Protein AF-0000000085735421 (afdb_homodimer)

Structure (mmCIF, N/CA/C/O backbone):
data_AF-0000000085735421-model_v1
#
loop_
_entity.id
_entity.type
_entity.pdbx_description
1 polymer 'Retrovirus-related Pol polyprotein from transposon TNT 1-94-like beta-barrel domain-containing protein'
#
loop_
_atom_site.group_PDB
_atom_site.id
_atom_site.type_symbol
_atom_site.label_atom_id
_atom_site.label_alt_id
_atom_site.label_comp_id
_atom_site.label_asym_id
_atom_site.label_entity_id
_atom_site.label_seq_id
_atom_site.pdbx_PDB_ins_code
_atom_site.Cartn_x
_atom_site.Cartn_y
_atom_site.Cartn_z
_atom_site.occupancy
_atom_site.B_iso_or_equiv
_atom_site.auth_seq_id
_atom_site.auth_comp_id
_atom_site.auth_asym_id
_atom_site.auth_atom_id
_atom_site.pdbx_PDB_model_num
ATOM 1 N N . MET A 1 1 ? -13.367 -31.578 -3.826 1 22.95 1 MET A N 1
ATOM 2 C CA . MET A 1 1 ? -13.258 -30.359 -3.023 1 22.95 1 MET A CA 1
ATOM 3 C C . MET A 1 1 ? -12.977 -29.156 -3.906 1 22.95 1 MET A C 1
ATOM 5 O O . MET A 1 1 ? -11.969 -29.109 -4.613 1 22.95 1 MET A O 1
ATOM 9 N N . TRP A 1 2 ? -13.984 -28.391 -4.488 1 26.55 2 TRP A N 1
ATOM 10 C CA . TRP A 1 2 ? -14.039 -27.5 -5.641 1 26.55 2 TRP A CA 1
ATOM 11 C C . TRP A 1 2 ? -13.32 -26.188 -5.348 1 26.55 2 TRP A C 1
ATOM 13 O O . TRP A 1 2 ? -13.75 -25.422 -4.48 1 26.55 2 TRP A O 1
ATOM 23 N N . TRP A 1 3 ? -12 -26.203 -5.387 1 33.72 3 TRP A N 1
ATOM 24 C CA . TRP A 1 3 ? -11.234 -24.969 -5.281 1 33.72 3 TRP A CA 1
ATOM 25 C C . TRP A 1 3 ? -11.695 -23.953 -6.316 1 33.72 3 TRP A C 1
ATOM 27 O O . TRP A 1 3 ? -11.797 -24.266 -7.504 1 33.72 3 TRP A O 1
ATOM 37 N N . SER A 1 4 ? -12.656 -23.109 -5.941 1 42.72 4 SER A N 1
ATOM 38 C CA . SER A 1 4 ? -13.023 -22 -6.828 1 42.72 4 SER A CA 1
ATOM 39 C C . SER A 1 4 ? -11.805 -21.141 -7.16 1 42.72 4 SER A C 1
ATOM 41 O O . SER A 1 4 ? -11.023 -20.797 -6.273 1 42.72 4 SER A O 1
ATOM 43 N N . THR A 1 5 ? -11.352 -21.281 -8.359 1 47.47 5 THR A N 1
ATOM 44 C CA . THR A 1 5 ? -10.25 -20.484 -8.891 1 47.47 5 THR A CA 1
ATOM 45 C C . THR A 1 5 ? -10.711 -19.078 -9.227 1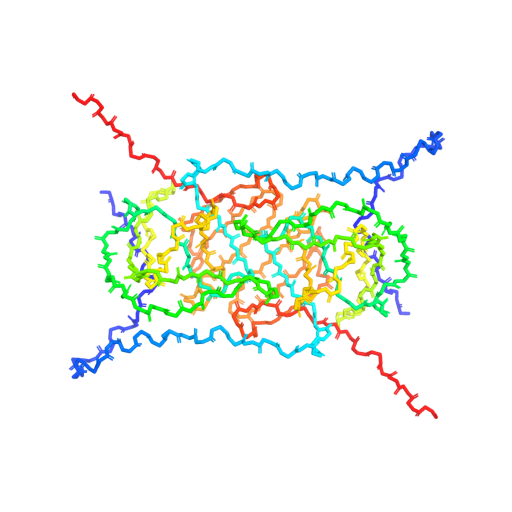 47.47 5 THR A C 1
ATOM 47 O O . THR A 1 5 ? -11.695 -18.891 -9.953 1 47.47 5 THR A O 1
ATOM 50 N N . PHE A 1 6 ? -10.422 -18.25 -8.438 1 47.06 6 PHE A N 1
ATOM 51 C CA . PHE A 1 6 ? -10.648 -16.859 -8.82 1 47.06 6 PHE A CA 1
ATOM 52 C C . PHE A 1 6 ? -9.523 -16.359 -9.711 1 47.06 6 PHE A C 1
ATOM 54 O O . PHE A 1 6 ? -8.344 -16.5 -9.367 1 47.06 6 PHE A O 1
ATOM 61 N N . GLN A 1 7 ? -9.844 -16.328 -11.016 1 39.75 7 GLN A N 1
ATOM 62 C CA . GLN A 1 7 ? -8.852 -15.766 -11.922 1 39.75 7 GLN A CA 1
ATOM 63 C C . GLN A 1 7 ? -9.031 -14.258 -12.062 1 39.75 7 GLN A C 1
ATOM 65 O O . GLN A 1 7 ? -10.148 -13.773 -12.25 1 39.75 7 GLN A O 1
ATOM 70 N N . GLU A 1 8 ? -8.297 -13.508 -11.688 1 44.09 8 GLU A N 1
ATOM 71 C CA . GLU A 1 8 ? -8.344 -12.156 -12.219 1 44.09 8 GLU A CA 1
ATOM 72 C C . GLU A 1 8 ? -8.492 -12.164 -13.734 1 44.09 8 GLU A C 1
ATOM 74 O O . GLU A 1 8 ? -7.52 -11.93 -14.461 1 44.09 8 GLU A O 1
ATOM 79 N N . GLY A 1 9 ? -9.039 -13.172 -14.5 1 36.88 9 GLY A N 1
ATOM 80 C CA . GLY A 1 9 ? -8.984 -13.344 -15.945 1 36.88 9 GLY A CA 1
ATOM 81 C C . GLY A 1 9 ? -9.984 -12.477 -16.688 1 36.88 9 GLY A C 1
ATOM 82 O O . GLY A 1 9 ? -10.938 -11.977 -16.094 1 36.88 9 GLY A O 1
ATOM 83 N N . LEU A 1 10 ? -9.703 -12.07 -18.172 1 35 10 LEU A N 1
ATOM 84 C CA . LEU A 1 10 ? -10.484 -11.414 -19.219 1 35 10 LEU A CA 1
ATOM 85 C C . LEU A 1 10 ? -11.82 -12.109 -19.422 1 35 10 LEU A C 1
ATOM 87 O O . LEU A 1 10 ? -11.914 -13.336 -19.281 1 35 10 LEU A O 1
ATOM 91 N N . PRO A 1 11 ? -12.859 -11.383 -19.484 1 32.88 11 PRO A N 1
ATOM 92 C CA . PRO A 1 11 ? -14.062 -11.992 -20.062 1 32.88 11 PRO A CA 1
ATOM 93 C C . PRO A 1 11 ? -13.766 -12.797 -21.328 1 32.88 11 PRO A C 1
ATOM 95 O O . PRO A 1 11 ? -12.805 -12.508 -22.047 1 32.88 11 PRO A O 1
ATOM 98 N N . LYS A 1 12 ? -14.219 -14.031 -21.469 1 31.94 12 LYS A N 1
ATOM 99 C CA . LYS A 1 12 ? -14.18 -14.82 -22.688 1 31.94 12 LYS A CA 1
ATOM 100 C C . LYS A 1 12 ? -14.648 -14 -23.891 1 31.94 12 LYS A C 1
ATOM 102 O O . LYS A 1 12 ? -15.844 -13.852 -24.109 1 31.94 12 LYS A O 1
ATOM 107 N N . GLY A 1 13 ? -14.195 -12.812 -24.438 1 29.28 13 GLY A N 1
ATOM 108 C CA . GLY A 1 13 ? -14.609 -12.523 -25.797 1 29.28 13 GLY A CA 1
ATOM 109 C C . GLY A 1 13 ? -14.312 -13.648 -26.766 1 29.28 13 GLY A C 1
ATOM 110 O O . GLY A 1 13 ? -13.562 -14.57 -26.453 1 29.28 13 GLY A O 1
ATOM 111 N N . GLU A 1 14 ? -15.016 -13.695 -28.047 1 31.88 14 GLU A N 1
ATOM 112 C CA . GLU A 1 14 ? -14.852 -14.383 -29.328 1 31.88 14 GLU A CA 1
ATOM 113 C C . GLU A 1 14 ? -13.375 -14.57 -29.672 1 31.88 14 GLU A C 1
ATOM 115 O O . GLU A 1 14 ? -12.516 -13.828 -29.188 1 31.88 14 GLU A O 1
ATOM 120 N N . GLU A 1 15 ? -12.938 -15.648 -30.422 1 32.34 15 GLU A N 1
ATOM 121 C CA . GLU A 1 15 ? -11.703 -16.141 -31.031 1 32.34 15 GLU A CA 1
ATOM 122 C C . GLU A 1 15 ? -10.906 -15 -31.656 1 32.34 15 GLU A C 1
ATOM 124 O O . GLU A 1 15 ? -10.391 -15.125 -32.781 1 32.34 15 GLU A O 1
ATOM 129 N N . GLU A 1 16 ? -11.18 -13.688 -31.516 1 31.47 16 GLU A N 1
ATOM 130 C CA . GLU A 1 16 ? -10.352 -12.867 -32.406 1 31.47 16 GLU A CA 1
ATOM 131 C C . GLU A 1 16 ? -8.875 -13.188 -32.219 1 31.47 16 GLU A C 1
ATOM 133 O O . GLU A 1 16 ? -8.469 -13.695 -31.172 1 31.47 16 GLU A O 1
ATOM 138 N N . GLU A 1 17 ? -8.055 -13.078 -33.344 1 31.72 17 GLU A N 1
ATOM 139 C CA . GLU A 1 17 ? -6.629 -13.195 -33.625 1 31.72 17 GLU A CA 1
ATOM 140 C C . GLU A 1 17 ? -5.785 -12.719 -32.438 1 31.72 17 GLU A C 1
ATOM 142 O O . GLU A 1 17 ? -6.117 -11.727 -31.797 1 31.72 17 GLU A O 1
ATOM 147 N N . GLU A 1 18 ? -5.16 -13.656 -31.828 1 33.31 18 GLU A N 1
ATOM 148 C CA . GLU A 1 18 ? -4.227 -13.617 -30.703 1 33.31 18 GLU A CA 1
ATOM 149 C C . GLU A 1 18 ? -3.285 -12.422 -30.812 1 33.31 18 GLU A C 1
ATOM 151 O O . GLU A 1 18 ? -2.291 -12.461 -31.531 1 33.31 18 GLU A O 1
ATOM 156 N N . GLY A 1 19 ? -3.865 -11.211 -31.203 1 30.7 19 GLY A N 1
ATOM 157 C CA . GLY A 1 19 ? -2.818 -10.203 -31.266 1 30.7 19 GLY A CA 1
ATOM 158 C C . GLY A 1 19 ? -1.856 -10.273 -30.094 1 30.7 19 GLY A C 1
ATOM 159 O O . GLY A 1 19 ? -2.135 -10.945 -29.094 1 30.7 19 GLY A O 1
ATOM 160 N N . PRO A 1 20 ? -0.491 -9.969 -30.375 1 31.25 20 PRO A N 1
ATOM 161 C CA . PRO A 1 20 ? 0.561 -9.977 -29.359 1 31.25 20 PRO A CA 1
ATOM 162 C C . PRO A 1 20 ? 0.081 -9.445 -28.016 1 31.25 20 PRO A C 1
ATOM 164 O O . PRO A 1 20 ? -0.69 -8.484 -27.969 1 31.25 20 PRO A O 1
ATOM 167 N N . ASN A 1 21 ? -0.468 -10.242 -27.156 1 32.5 21 ASN A N 1
ATOM 168 C CA . ASN A 1 21 ? -0.723 -9.977 -25.734 1 32.5 21 ASN A CA 1
ATOM 169 C C . ASN A 1 21 ? 0.238 -8.93 -25.188 1 32.5 21 ASN A C 1
ATOM 171 O O . ASN A 1 21 ? 1.377 -9.25 -24.844 1 32.5 21 ASN A O 1
ATOM 175 N N . ARG A 1 22 ? 0.372 -7.789 -25.906 1 31.14 22 ARG A N 1
ATOM 176 C CA . ARG A 1 22 ? 1.202 -6.652 -25.516 1 31.14 22 ARG A CA 1
ATOM 177 C C . ARG A 1 22 ? 1.069 -6.367 -24.031 1 31.14 22 ARG A C 1
ATOM 179 O O . ARG A 1 22 ? 0.003 -5.961 -23.562 1 31.14 22 ARG A O 1
ATOM 186 N N . THR A 1 23 ? 1.537 -7.219 -23.25 1 36.44 23 THR A N 1
ATOM 187 C CA . THR A 1 23 ? 1.776 -6.855 -21.859 1 36.44 23 THR A CA 1
ATOM 188 C C . THR A 1 23 ? 2.223 -5.398 -21.75 1 36.44 23 THR A C 1
ATOM 190 O O . THR A 1 23 ? 3.33 -5.055 -22.172 1 36.44 23 THR A O 1
ATOM 193 N N . ALA A 1 24 ? 1.372 -4.492 -22.141 1 33.53 24 ALA A N 1
ATOM 194 C CA . ALA A 1 24 ? 1.711 -3.088 -21.938 1 33.53 24 ALA A CA 1
ATOM 195 C C . ALA A 1 24 ? 2.379 -2.871 -20.578 1 33.53 24 ALA A C 1
ATOM 197 O O . ALA A 1 24 ? 1.759 -3.084 -19.531 1 33.53 24 ALA A O 1
ATOM 198 N N . ILE A 1 25 ? 3.666 -3.223 -20.547 1 40.59 25 ILE A N 1
ATOM 199 C CA . ILE A 1 25 ? 4.445 -2.734 -19.406 1 40.59 25 ILE A CA 1
ATOM 200 C C . ILE A 1 25 ? 4.027 -1.306 -19.078 1 40.59 25 ILE A C 1
ATOM 202 O O . ILE A 1 25 ? 4.203 -0.393 -19.891 1 40.59 25 ILE A O 1
ATOM 206 N N . GLN A 1 26 ? 2.838 -1.139 -18.531 1 40.06 26 GLN A N 1
ATOM 207 C CA . GLN A 1 26 ? 2.438 0.202 -18.125 1 40.06 26 GLN A CA 1
ATOM 208 C C . GLN A 1 26 ? 3.6 0.943 -17.469 1 40.06 26 GLN A C 1
ATOM 210 O O . GLN A 1 26 ? 4.312 0.378 -16.625 1 40.06 26 GLN A O 1
ATOM 215 N N . THR A 1 27 ? 4.152 1.79 -18.25 1 41.16 27 THR A N 1
ATOM 216 C CA . THR A 1 27 ? 5.105 2.758 -17.719 1 41.16 27 THR A CA 1
ATOM 217 C C . THR A 1 27 ? 4.617 3.33 -16.391 1 41.16 27 THR A C 1
ATOM 219 O O . THR A 1 27 ? 3.479 3.791 -16.281 1 41.16 27 THR A O 1
ATOM 222 N N . VAL A 1 28 ? 5.172 2.775 -15.352 1 46.66 28 VAL A N 1
ATOM 223 C CA . VAL A 1 28 ? 4.918 3.441 -14.078 1 46.66 28 VAL A CA 1
ATOM 224 C C . VAL A 1 28 ? 4.977 4.957 -14.266 1 46.66 28 VAL A C 1
ATOM 226 O O . VAL A 1 28 ? 5.941 5.48 -14.836 1 46.66 28 VAL A O 1
ATOM 229 N N . THR A 1 29 ? 3.852 5.469 -14.492 1 43.5 29 THR A N 1
ATOM 230 C CA . THR A 1 29 ? 3.732 6.902 -14.719 1 43.5 29 THR A CA 1
ATOM 231 C C . THR A 1 29 ? 4.453 7.688 -13.625 1 43.5 29 THR A C 1
ATOM 233 O O . THR A 1 29 ? 4.297 7.391 -12.438 1 43.5 29 THR A O 1
ATOM 236 N N . LYS A 1 30 ? 5.547 8.273 -14.039 1 50.56 30 LYS A N 1
ATOM 237 C CA . LYS A 1 30 ? 6.207 9.266 -13.195 1 50.56 30 LYS A CA 1
ATOM 238 C C . LYS A 1 30 ? 5.223 10.336 -12.742 1 50.56 30 LYS A C 1
ATOM 240 O O . LYS A 1 30 ? 4.59 11 -13.57 1 50.56 30 LYS A O 1
ATOM 245 N N . THR A 1 31 ? 4.75 10.188 -11.562 1 55.97 31 THR A N 1
ATOM 246 C CA . THR A 1 31 ? 3.951 11.305 -11.062 1 55.97 31 THR A CA 1
ATOM 247 C C . THR A 1 31 ? 4.773 12.594 -11.047 1 55.97 31 THR A C 1
ATOM 249 O O . THR A 1 31 ? 5.996 12.555 -10.898 1 55.97 31 THR A O 1
ATOM 252 N N . THR A 1 32 ? 4.133 13.688 -11.461 1 55.22 32 THR A N 1
ATOM 253 C CA . THR A 1 32 ? 4.801 14.984 -11.422 1 55.22 32 THR A CA 1
ATOM 254 C C . THR A 1 32 ? 5.086 15.398 -9.977 1 55.22 32 THR A C 1
ATOM 256 O O . THR A 1 32 ? 4.32 15.07 -9.07 1 55.22 32 THR A O 1
ATOM 259 N N . LYS A 1 33 ? 6.207 15.938 -9.781 1 60.72 33 LYS A N 1
ATOM 260 C CA . LYS A 1 33 ? 6.691 16.438 -8.5 1 60.72 33 LYS A CA 1
ATOM 261 C C . LYS A 1 33 ? 5.656 17.344 -7.836 1 60.72 33 LYS A C 1
ATOM 263 O O . LYS A 1 33 ? 5.605 17.438 -6.609 1 60.72 33 LYS A O 1
ATOM 268 N N . ASP A 1 34 ? 4.676 17.781 -8.562 1 64.44 34 ASP A N 1
ATOM 269 C CA . ASP A 1 34 ? 3.793 18.812 -8.023 1 64.44 34 ASP A CA 1
ATOM 270 C C . ASP A 1 34 ? 2.477 18.203 -7.539 1 64.44 34 ASP A C 1
ATOM 272 O O . ASP A 1 34 ? 1.565 18.938 -7.137 1 64.44 34 ASP A O 1
ATOM 276 N N . ASP A 1 35 ? 2.477 17.047 -7.441 1 81.69 35 ASP A N 1
ATOM 277 C CA . ASP A 1 35 ? 1.242 16.422 -6.984 1 81.69 35 ASP A CA 1
ATOM 278 C C . ASP A 1 35 ? 1.139 16.453 -5.461 1 81.69 35 ASP A C 1
ATOM 280 O O . ASP A 1 35 ? 1.972 15.875 -4.762 1 81.69 35 ASP A O 1
ATOM 284 N N . GLU A 1 36 ? 0.183 17.281 -4.898 1 91.62 36 GLU A N 1
ATOM 285 C CA . GLU A 1 36 ? 0.013 17.453 -3.459 1 91.62 36 GLU A CA 1
ATOM 286 C C . GLU A 1 36 ? -0.994 16.453 -2.9 1 91.62 36 GLU A C 1
ATOM 288 O O . GLU A 1 36 ? -1.391 16.547 -1.736 1 91.62 36 GLU A O 1
ATOM 293 N N . SER A 1 37 ? -1.342 15.523 -3.746 1 95.19 37 SER A N 1
ATOM 294 C CA . SER A 1 37 ? -2.357 14.555 -3.348 1 95.19 37 SER A CA 1
ATOM 295 C C . SER A 1 37 ? -1.828 13.609 -2.273 1 95.19 37 SER A C 1
ATOM 297 O O . SER A 1 37 ? -0.615 13.453 -2.115 1 95.19 37 SER A O 1
ATOM 299 N N . TRP A 1 38 ? -2.781 13.109 -1.512 1 97.25 38 TRP A N 1
ATOM 300 C CA . TRP A 1 38 ? -2.484 12.094 -0.512 1 97.25 38 TRP A CA 1
ATOM 301 C C . TRP A 1 38 ? -2.996 10.727 -0.958 1 97.25 38 TRP A C 1
ATOM 303 O O . TRP A 1 38 ? -4.133 10.602 -1.415 1 97.25 38 TRP A O 1
ATOM 313 N N . TRP A 1 39 ? -2.113 9.773 -0.815 1 97.25 39 TRP A N 1
ATOM 314 C CA . TRP A 1 39 ? -2.402 8.43 -1.313 1 97.25 39 TRP A CA 1
ATOM 315 C C . TRP A 1 39 ? -2.465 7.43 -0.168 1 97.25 39 TRP A C 1
ATOM 317 O O . TRP A 1 39 ? -1.602 7.43 0.714 1 97.25 39 TRP A O 1
ATOM 327 N N . ILE A 1 40 ? -3.494 6.555 -0.191 1 98.62 40 ILE A N 1
ATOM 328 C CA . ILE A 1 40 ? -3.631 5.516 0.825 1 98.62 40 ILE A CA 1
ATOM 329 C C . ILE A 1 40 ? -2.77 4.309 0.452 1 98.62 40 ILE A C 1
ATOM 331 O O . ILE A 1 40 ? -2.939 3.729 -0.623 1 98.62 40 ILE A O 1
ATOM 335 N N . ASP A 1 41 ? -1.87 3.961 1.363 1 97.44 41 ASP A N 1
ATOM 336 C CA . ASP A 1 41 ? -0.885 2.926 1.063 1 97.44 41 ASP A CA 1
ATOM 337 C C . ASP A 1 41 ? -0.806 1.899 2.191 1 97.44 41 ASP A C 1
ATOM 339 O O . ASP A 1 41 ? -0.253 2.182 3.256 1 97.44 41 ASP A O 1
ATOM 343 N N . THR A 1 42 ? -1.246 0.662 1.931 1 98.31 42 THR A N 1
ATOM 344 C CA . THR A 1 42 ? -1.196 -0.396 2.936 1 98.31 42 THR A CA 1
ATOM 345 C C . THR A 1 42 ? 0.195 -1.02 2.994 1 98.31 42 THR A C 1
ATOM 347 O O . THR A 1 42 ? 0.492 -1.803 3.9 1 98.31 42 THR A O 1
ATOM 350 N N . GLY A 1 43 ? 1.076 -0.601 2.096 1 95.31 43 GLY A N 1
ATOM 351 C CA . GLY A 1 43 ? 2.461 -1.046 2.115 1 95.31 43 GLY A CA 1
ATOM 352 C C . GLY A 1 43 ? 3.381 -0.105 2.871 1 95.31 43 GLY A C 1
ATOM 353 O O . GLY A 1 43 ? 4.512 -0.466 3.201 1 95.31 43 GLY A O 1
ATOM 354 N N . ALA A 1 44 ? 2.926 1.069 3.094 1 94.44 44 ALA A N 1
ATOM 355 C CA . ALA A 1 44 ? 3.729 2.035 3.838 1 94.44 44 ALA A CA 1
ATOM 356 C C . ALA A 1 44 ? 3.627 1.791 5.34 1 94.44 44 ALA A C 1
ATOM 358 O O . ALA A 1 44 ? 2.527 1.779 5.902 1 94.44 44 ALA A O 1
ATOM 359 N N . THR A 1 45 ? 4.754 1.739 5.988 1 94.25 45 THR A N 1
ATOM 360 C CA . THR A 1 45 ? 4.75 1.48 7.426 1 94.25 45 THR A CA 1
ATOM 361 C C . THR A 1 45 ? 4.703 2.789 8.211 1 94.25 45 THR A C 1
ATOM 363 O O . THR A 1 45 ? 4.516 2.781 9.43 1 94.25 45 THR A O 1
ATOM 366 N N . ARG A 1 46 ? 4.852 3.873 7.484 1 94.56 46 ARG A N 1
ATOM 367 C CA . ARG A 1 46 ? 4.781 5.215 8.055 1 94.56 46 ARG A CA 1
ATOM 368 C C . ARG A 1 46 ? 3.98 6.152 7.156 1 94.56 46 ARG A C 1
ATOM 370 O O . ARG A 1 46 ? 3.9 5.938 5.945 1 94.56 46 ARG A O 1
ATOM 377 N N . HIS A 1 47 ? 3.404 7.152 7.828 1 97.38 47 HIS A N 1
ATOM 378 C CA . HIS A 1 47 ? 2.957 8.289 7.031 1 97.38 47 HIS A CA 1
ATOM 379 C C . HIS A 1 47 ? 4.141 9.102 6.52 1 97.38 47 HIS A C 1
ATOM 381 O O . HIS A 1 47 ? 5.109 9.32 7.25 1 97.38 47 HIS A O 1
ATOM 387 N N . VAL A 1 48 ? 4.012 9.516 5.305 1 95.25 48 VAL A N 1
ATOM 388 C CA . VAL A 1 48 ? 5.133 10.242 4.715 1 95.25 48 VAL A CA 1
ATOM 389 C C . VAL A 1 48 ? 4.617 11.453 3.945 1 95.25 48 VAL A C 1
ATOM 391 O O . VAL A 1 48 ? 3.611 11.367 3.236 1 95.25 48 VAL A O 1
ATOM 394 N N . CYS A 1 49 ? 5.309 12.539 4.074 1 96.81 49 CYS A N 1
ATOM 395 C CA . CYS A 1 49 ? 4.949 13.789 3.418 1 96.81 49 CYS A CA 1
ATOM 396 C C . CYS A 1 49 ? 6.164 14.422 2.752 1 96.81 49 CYS A C 1
ATOM 398 O O . CYS A 1 49 ? 7.246 14.484 3.342 1 96.81 49 CYS A O 1
ATOM 400 N N . LYS A 1 50 ? 5.961 14.867 1.584 1 94.38 50 LYS A N 1
ATOM 401 C CA . LYS A 1 50 ? 7.039 15.547 0.87 1 94.38 50 LYS A CA 1
ATOM 402 C C . LYS A 1 50 ? 6.895 17.062 0.958 1 94.38 50 LYS A C 1
ATOM 404 O O . LYS A 1 50 ? 7.848 17.797 0.706 1 94.38 50 LYS A O 1
ATOM 409 N N . ASP A 1 51 ? 5.703 17.547 1.266 1 94.94 51 ASP A N 1
ATOM 410 C CA . ASP A 1 51 ? 5.367 18.969 1.208 1 94.94 51 ASP A CA 1
ATOM 411 C C . ASP A 1 51 ? 5.449 19.609 2.592 1 94.94 51 ASP A C 1
ATOM 413 O O . ASP A 1 51 ? 4.57 19.406 3.432 1 94.94 51 ASP A O 1
ATOM 417 N N . ARG A 1 52 ? 6.363 20.484 2.697 1 95.12 52 ARG A N 1
ATOM 418 C CA . ARG A 1 52 ? 6.535 21.156 3.982 1 95.12 52 ARG A CA 1
ATOM 419 C C . ARG A 1 52 ? 5.289 21.953 4.355 1 95.12 52 ARG A C 1
ATOM 421 O O . ARG A 1 52 ? 4.938 22.047 5.531 1 95.12 52 ARG A O 1
ATOM 428 N N . GLN A 1 53 ? 4.59 22.453 3.385 1 95.06 53 GLN A N 1
ATOM 429 C CA . GLN A 1 53 ? 3.451 23.328 3.629 1 95.06 53 GLN A CA 1
ATOM 430 C C . GLN A 1 53 ? 2.266 22.562 4.188 1 95.06 53 GLN A C 1
ATOM 432 O O . GLN A 1 53 ? 1.372 23.141 4.809 1 95.06 53 GLN A O 1
ATOM 437 N N . ALA A 1 54 ? 2.279 21.281 3.975 1 95.69 54 ALA A N 1
ATOM 438 C CA . ALA A 1 54 ? 1.183 20.438 4.453 1 95.69 54 ALA A CA 1
ATOM 439 C C . ALA A 1 54 ? 1.335 20.141 5.938 1 95.69 54 ALA A C 1
ATOM 441 O O . ALA A 1 54 ? 0.386 19.688 6.586 1 95.69 54 ALA A O 1
ATOM 442 N N . LEU A 1 55 ? 2.525 20.406 6.512 1 97.12 55 LEU A N 1
ATOM 443 C CA . LEU A 1 55 ? 2.811 20.078 7.902 1 97.12 55 LEU A CA 1
ATOM 444 C C . LEU A 1 55 ? 2.48 21.266 8.82 1 97.12 55 LEU A C 1
ATOM 446 O O . LEU A 1 55 ? 3.102 22.312 8.719 1 97.12 55 LEU A O 1
ATOM 450 N N . LYS A 1 56 ? 1.586 21.047 9.672 1 96.94 56 LYS A N 1
ATOM 451 C CA . LYS A 1 56 ? 1.211 22.062 10.656 1 96.94 56 LYS A CA 1
ATOM 452 C C . LYS A 1 56 ? 2.316 22.266 11.688 1 96.94 56 LYS A C 1
ATOM 454 O O . LYS A 1 56 ? 2.537 23.391 12.156 1 96.94 56 LYS A O 1
ATOM 459 N N . THR A 1 57 ? 2.861 21.172 12.039 1 97.19 57 THR A N 1
ATOM 460 C CA . THR A 1 57 ? 4.043 21.188 12.891 1 97.19 57 THR A CA 1
ATOM 461 C C . THR A 1 57 ? 5.152 20.328 12.289 1 97.19 57 THR A C 1
ATOM 463 O O . THR A 1 57 ? 4.883 19.406 11.508 1 97.19 57 THR A O 1
ATOM 466 N N . LEU A 1 58 ? 6.375 20.75 12.664 1 96.88 58 LEU A N 1
ATOM 467 C CA . LEU A 1 58 ? 7.527 19.984 12.188 1 96.88 58 LEU A CA 1
ATOM 468 C C . LEU A 1 58 ? 8.688 20.094 13.164 1 96.88 58 LEU A C 1
ATOM 470 O O . LEU A 1 58 ? 9.148 21.203 13.469 1 96.88 58 LEU A O 1
ATOM 474 N N . LYS A 1 59 ? 9.023 18.984 13.656 1 96.88 59 LYS A N 1
ATOM 475 C CA . LYS A 1 59 ? 10.305 18.859 14.344 1 96.88 59 LYS A CA 1
ATOM 476 C C . LYS A 1 59 ? 11.398 18.406 13.383 1 96.88 59 LYS A C 1
ATOM 478 O O . LYS A 1 59 ? 11.43 17.25 12.969 1 96.88 59 LYS A O 1
ATOM 483 N N . GLU A 1 60 ? 12.297 19.266 13.133 1 95.5 60 GLU A N 1
ATOM 484 C CA . GLU A 1 60 ? 13.359 18.953 12.18 1 95.5 60 GLU A CA 1
ATOM 485 C C . GLU A 1 60 ? 14.406 18.031 12.805 1 95.5 60 GLU A C 1
ATOM 487 O O . GLU A 1 60 ? 14.695 18.125 13.992 1 95.5 60 GLU A O 1
ATOM 492 N N . LEU A 1 61 ? 14.867 17.156 11.859 1 92.19 61 LEU A N 1
ATOM 493 C CA . LEU A 1 61 ? 15.914 16.234 12.281 1 92.19 61 LEU A CA 1
ATOM 494 C C . LEU A 1 61 ? 17.203 16.469 11.492 1 92.19 61 LEU A C 1
ATOM 496 O O . LEU A 1 61 ? 17.156 16.625 10.273 1 92.19 61 LEU A O 1
ATOM 500 N N . GLN A 1 62 ? 18.312 16.688 12.094 1 85.56 62 GLN A N 1
ATOM 501 C CA . GLN A 1 62 ? 19.578 16.859 11.406 1 85.56 62 GLN A CA 1
ATOM 502 C C . GLN A 1 62 ? 20.109 15.531 10.867 1 85.56 62 GLN A C 1
ATOM 504 O O . GLN A 1 62 ? 20.562 15.461 9.727 1 85.56 62 GLN A O 1
ATOM 509 N N . GLU A 1 63 ? 20.141 14.484 11.672 1 82.62 63 GLU A N 1
ATOM 510 C CA . GLU A 1 63 ? 20.531 13.125 11.289 1 82.62 63 GLU A CA 1
ATOM 511 C C . GLU A 1 63 ? 19.391 12.141 11.562 1 82.62 63 GLU A C 1
ATOM 513 O O . GLU A 1 63 ? 19.516 11.258 12.414 1 82.62 63 GLU A O 1
ATOM 518 N N . GLY A 1 64 ? 18.406 12.359 10.742 1 75.31 64 GLY A N 1
ATOM 519 C CA . GLY A 1 64 ? 17.25 11.508 11 1 75.31 64 GLY A CA 1
ATOM 520 C C . GLY A 1 64 ? 17.422 10.094 10.484 1 75.31 64 GLY A C 1
ATOM 521 O O . GLY A 1 64 ? 18.359 9.812 9.727 1 75.31 64 GLY A O 1
ATOM 522 N N . PRO A 1 65 ? 16.531 9.258 10.953 1 78.31 65 PRO A N 1
ATOM 523 C CA . PRO A 1 65 ? 16.562 7.883 10.453 1 78.31 65 PRO A CA 1
ATOM 524 C C . PRO A 1 65 ? 16.297 7.801 8.953 1 78.31 65 PRO A C 1
ATOM 526 O O . PRO A 1 65 ? 15.977 8.812 8.32 1 78.31 65 PRO A O 1
ATOM 529 N N . ILE A 1 66 ? 16.656 6.621 8.484 1 80.19 66 ILE A N 1
ATOM 530 C CA . ILE A 1 66 ? 16.516 6.355 7.055 1 80.19 66 ILE A CA 1
ATOM 531 C C . ILE A 1 66 ? 15.195 5.641 6.793 1 80.19 66 ILE A C 1
ATOM 533 O O . ILE A 1 66 ? 14.805 4.742 7.543 1 80.19 66 ILE A O 1
ATOM 537 N N . LEU A 1 67 ? 14.523 6.207 5.828 1 79.5 67 LEU A N 1
ATOM 538 C CA . LEU A 1 67 ? 13.344 5.527 5.305 1 79.5 67 LEU A CA 1
ATOM 539 C C . LEU A 1 67 ? 13.727 4.496 4.25 1 79.5 67 LEU A C 1
ATOM 541 O O . LEU A 1 67 ? 14.414 4.824 3.277 1 79.5 67 LEU A O 1
ATOM 545 N N . TYR A 1 68 ? 13.281 3.234 4.5 1 77.31 68 TYR A N 1
ATOM 546 C CA . TYR A 1 68 ? 13.57 2.182 3.533 1 77.31 68 TYR A CA 1
ATOM 547 C C . TYR A 1 68 ? 12.438 2.037 2.527 1 77.31 68 TYR A C 1
ATOM 549 O O . TYR A 1 68 ? 11.266 1.987 2.906 1 77.31 68 TYR A O 1
ATOM 557 N N . MET A 1 69 ? 12.883 2.152 1.366 1 75 69 MET A N 1
ATOM 558 C CA . MET A 1 69 ? 11.953 1.937 0.263 1 75 69 MET A CA 1
ATOM 559 C C . MET A 1 69 ? 12.328 0.692 -0.533 1 75 69 MET A C 1
ATOM 561 O O . MET A 1 69 ? 13.359 0.673 -1.212 1 75 69 MET A O 1
ATOM 565 N N . GLY A 1 70 ? 11.578 -0.243 -0.415 1 64.88 70 GLY A N 1
ATOM 566 C CA . GLY A 1 70 ? 11.969 -1.438 -1.149 1 64.88 70 GLY A CA 1
ATOM 567 C C . GLY A 1 70 ? 13.297 -2.012 -0.701 1 64.88 70 GLY A C 1
ATOM 568 O O . GLY A 1 70 ? 13.531 -2.189 0.497 1 64.88 70 GLY A O 1
ATOM 569 N N . LYS A 1 71 ? 14.125 -2.418 -1.562 1 64.38 71 LYS A N 1
ATOM 570 C CA . LYS A 1 71 ? 15.391 -3.059 -1.208 1 64.38 71 LYS A CA 1
ATOM 571 C C . LYS A 1 71 ? 16.422 -2.029 -0.758 1 64.38 71 LYS A C 1
ATOM 573 O O . LYS A 1 71 ? 16.797 -1.988 0.417 1 64.38 71 LYS A O 1
ATOM 578 N N . ASP A 1 72 ? 17.016 -1.322 -1.691 1 62.69 72 ASP A N 1
ATOM 579 C CA . ASP A 1 72 ? 18.281 -0.696 -1.374 1 62.69 72 ASP A CA 1
ATOM 580 C C . ASP A 1 72 ? 18.188 0.826 -1.426 1 62.69 72 ASP A C 1
ATOM 582 O O . ASP A 1 72 ? 19.141 1.531 -1.113 1 62.69 72 ASP A O 1
ATOM 586 N N . SER A 1 73 ? 16.953 1.166 -1.552 1 66.5 73 SER A N 1
ATOM 587 C CA . SER A 1 73 ? 16.859 2.619 -1.638 1 66.5 73 SER A CA 1
ATOM 588 C C . SER A 1 73 ? 16.359 3.221 -0.329 1 66.5 73 SER A C 1
ATOM 590 O O . SER A 1 73 ? 15.461 2.666 0.313 1 66.5 73 SER A O 1
ATOM 592 N N . THR A 1 74 ? 17.188 4.148 0.044 1 77.25 74 THR A N 1
ATOM 593 C CA . THR A 1 74 ? 16.844 4.816 1.294 1 77.25 74 THR A CA 1
ATOM 594 C C . THR A 1 74 ? 16.719 6.324 1.084 1 77.25 74 THR A C 1
ATOM 596 O O . THR A 1 74 ? 17.266 6.875 0.13 1 77.25 74 THR A O 1
ATOM 599 N N . MET A 1 75 ? 15.898 6.859 1.823 1 83.69 75 MET A N 1
ATOM 600 C CA . MET A 1 75 ? 15.758 8.312 1.862 1 83.69 75 MET A CA 1
ATOM 601 C C . MET A 1 75 ? 15.859 8.828 3.293 1 83.69 75 MET A C 1
ATOM 603 O O . MET A 1 75 ? 15.414 8.164 4.23 1 83.69 75 MET A O 1
ATOM 607 N N . GLN A 1 76 ? 16.391 9.992 3.393 1 87.38 76 GLN A N 1
ATOM 608 C CA . GLN A 1 76 ? 16.562 10.57 4.719 1 87.38 76 GLN A CA 1
ATOM 609 C C . GLN A 1 76 ? 15.273 11.219 5.211 1 87.38 76 GLN A C 1
ATOM 611 O O . GLN A 1 76 ? 14.633 11.984 4.48 1 87.38 76 GLN A O 1
ATOM 616 N N . ILE A 1 77 ? 14.938 10.875 6.434 1 92.5 77 ILE A N 1
ATOM 617 C CA . ILE A 1 77 ? 13.859 11.578 7.121 1 92.5 77 ILE A CA 1
ATOM 618 C C . ILE A 1 77 ? 14.375 12.898 7.684 1 92.5 77 ILE A C 1
ATOM 620 O O . ILE A 1 77 ? 15.305 12.914 8.5 1 92.5 77 ILE A O 1
ATOM 624 N N . GLN A 1 78 ? 13.781 13.938 7.227 1 95.94 78 GLN A N 1
ATOM 625 C CA . GLN A 1 78 ? 14.312 15.242 7.613 1 95.94 78 GLN A CA 1
ATOM 626 C C . GLN A 1 78 ? 13.516 15.836 8.773 1 95.94 78 GLN A C 1
ATOM 628 O O . GLN A 1 78 ? 13.93 16.844 9.359 1 95.94 78 GLN A O 1
ATOM 633 N N . GLY A 1 79 ? 12.445 15.211 9.133 1 96.94 79 GLY A N 1
ATOM 634 C CA . GLY A 1 79 ? 11.641 15.688 10.25 1 96.94 79 GLY A CA 1
ATOM 635 C C . GLY A 1 79 ? 10.406 14.844 10.5 1 96.94 79 GLY A C 1
ATOM 636 O O . GLY A 1 79 ? 10.133 13.898 9.758 1 96.94 79 GLY A O 1
ATOM 637 N N . ILE A 1 80 ? 9.797 15.109 11.609 1 96.69 80 ILE A N 1
ATOM 638 C CA . ILE A 1 80 ? 8.547 14.469 12.008 1 96.69 80 ILE A CA 1
ATOM 639 C C . ILE A 1 80 ? 7.523 15.539 12.398 1 96.69 80 ILE A C 1
ATOM 641 O O . ILE A 1 80 ? 7.836 16.453 13.156 1 96.69 80 ILE A O 1
ATOM 645 N N . GLY A 1 81 ? 6.328 15.414 11.773 1 97.62 81 GLY A N 1
ATOM 646 C CA . GLY A 1 81 ? 5.355 16.469 12.031 1 97.62 81 GLY A CA 1
ATOM 647 C C . GLY A 1 81 ? 3.924 15.969 12.023 1 97.62 81 GLY A C 1
ATOM 648 O O . GLY A 1 81 ? 3.67 14.789 12.25 1 97.62 81 GLY A O 1
ATOM 649 N N . GLN A 1 82 ? 3.025 16.938 11.953 1 98 82 GLN A N 1
ATOM 650 C CA . GLN A 1 82 ? 1.59 16.688 11.953 1 98 82 GLN A CA 1
ATOM 651 C C . GLN A 1 82 ? 0.925 17.266 10.711 1 98 82 GLN A C 1
ATOM 653 O O . GLN A 1 82 ? 1.273 18.359 10.266 1 98 82 GLN A O 1
ATOM 658 N N . VAL A 1 83 ? 0.024 16.531 10.188 1 97.44 83 VAL A N 1
ATOM 659 C CA . VAL A 1 83 ? -0.78 17 9.062 1 97.44 83 VAL A CA 1
ATOM 660 C C . VAL A 1 83 ? -2.258 17 9.445 1 97.44 83 VAL A C 1
ATOM 662 O O . VAL A 1 83 ? -2.723 16.094 10.148 1 97.44 83 VAL A O 1
ATOM 665 N N . GLU A 1 84 ? -2.943 17.984 9.047 1 96.19 84 GLU A N 1
ATOM 666 C CA . GLU A 1 84 ? -4.398 18.062 9.148 1 96.19 84 GLU A CA 1
ATOM 667 C C . GLU A 1 84 ? -5.047 18.078 7.766 1 96.19 84 GLU A C 1
ATOM 669 O O . GLU A 1 84 ? -4.895 19.047 7.02 1 96.19 84 GLU A O 1
ATOM 674 N N . LEU A 1 85 ? -5.746 17.078 7.488 1 95.94 85 LEU A N 1
ATOM 675 C CA . LEU A 1 85 ? -6.426 17 6.199 1 95.94 85 LEU A CA 1
ATOM 676 C C . LEU A 1 85 ? -7.914 17.312 6.352 1 95.94 85 LEU A C 1
ATOM 678 O O . LEU A 1 85 ? -8.609 16.672 7.137 1 95.94 85 LEU A O 1
ATOM 682 N N . LYS A 1 86 ? -8.352 18.266 5.605 1 96 86 LYS A N 1
ATOM 683 C CA . LYS A 1 86 ? -9.789 18.5 5.492 1 96 86 LYS A CA 1
ATOM 684 C C . LYS A 1 86 ? -10.406 17.641 4.398 1 96 86 LYS A C 1
ATOM 686 O O . LYS A 1 86 ? -10.164 17.875 3.211 1 96 86 LYS A O 1
ATOM 691 N N . LEU A 1 87 ? -11.258 16.75 4.836 1 96.5 87 LEU A N 1
ATOM 692 C CA . LEU A 1 87 ? -11.828 15.797 3.891 1 96.5 87 LEU A CA 1
ATOM 693 C C . LEU A 1 87 ? -13.102 16.359 3.258 1 96.5 87 LEU A C 1
ATOM 695 O O . LEU A 1 87 ? -13.742 17.25 3.828 1 96.5 87 LEU A O 1
ATOM 699 N N . THR A 1 88 ? -13.422 15.836 2.123 1 96.62 88 THR A N 1
ATOM 700 C CA . THR A 1 88 ? -14.617 16.297 1.428 1 96.62 88 THR A CA 1
ATOM 701 C C . THR A 1 88 ? -15.875 15.906 2.191 1 96.62 88 THR A C 1
ATOM 703 O O . THR A 1 88 ? -16.953 16.438 1.929 1 96.62 88 THR A O 1
ATOM 706 N N . SER A 1 89 ? -15.781 14.992 3.109 1 94.44 89 SER A N 1
ATOM 707 C CA . SER A 1 89 ? -16.891 14.625 3.975 1 94.44 89 SER A CA 1
ATOM 708 C C . SER A 1 89 ? -17.219 15.742 4.957 1 94.44 89 SER A C 1
ATOM 710 O O . SER A 1 89 ? -18.266 15.719 5.605 1 94.44 89 SER A O 1
ATOM 712 N N . GLY A 1 90 ? -16.297 16.656 5.09 1 94.81 90 GLY A N 1
ATOM 713 C CA . GLY A 1 90 ? -16.438 17.719 6.074 1 94.81 90 GLY A CA 1
ATOM 714 C C . GLY A 1 90 ? -15.703 17.438 7.367 1 94.81 90 GLY A C 1
ATOM 715 O O . GLY A 1 90 ? -15.617 18.297 8.242 1 94.81 90 GLY A O 1
ATOM 716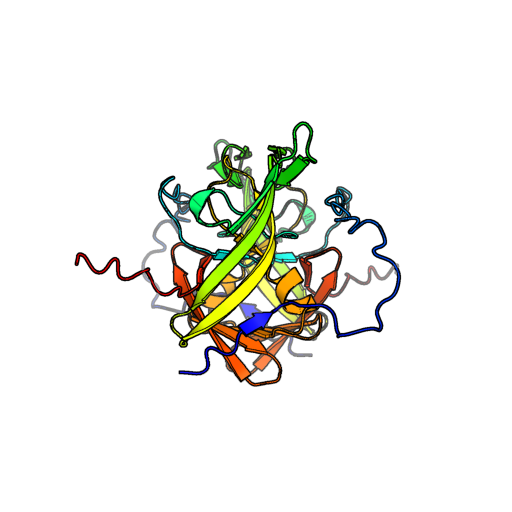 N N . LYS A 1 91 ? -15.094 16.297 7.457 1 95.62 91 LYS A N 1
ATOM 717 C CA . LYS A 1 91 ? -14.336 15.93 8.648 1 95.62 91 LYS A CA 1
ATOM 718 C C . LYS A 1 91 ? -12.859 16.25 8.484 1 95.62 91 LYS A C 1
ATOM 720 O O . LYS A 1 91 ? -12.367 16.391 7.363 1 95.62 91 LYS A O 1
ATOM 725 N N . LYS A 1 92 ? -12.242 16.391 9.625 1 95.38 92 LYS A N 1
ATOM 726 C CA . LYS A 1 92 ? -10.797 16.609 9.656 1 95.38 92 LYS A CA 1
ATOM 727 C C . LYS A 1 92 ? -10.062 15.344 10.102 1 95.38 92 LYS A C 1
ATOM 729 O O . LYS A 1 92 ? -10.438 14.719 11.094 1 95.38 92 LYS A O 1
ATOM 734 N N . LEU A 1 93 ? -9.125 15.016 9.328 1 96.31 93 LEU A N 1
ATOM 735 C CA . LEU A 1 93 ? -8.227 13.922 9.695 1 96.31 93 LEU A CA 1
ATOM 736 C C . LEU A 1 93 ? -6.875 14.461 10.156 1 96.31 93 LEU A C 1
ATOM 738 O O . LEU A 1 93 ? -6.121 15.023 9.359 1 96.31 93 LEU A O 1
ATOM 742 N N . ILE A 1 94 ? -6.586 14.312 11.43 1 96.94 94 ILE A N 1
ATOM 743 C CA . ILE A 1 94 ? -5.301 14.719 11.984 1 96.94 94 ILE A CA 1
ATOM 744 C C . ILE A 1 94 ? -4.348 13.531 12.016 1 96.94 94 ILE A C 1
ATOM 746 O O . ILE A 1 94 ? -4.633 12.516 12.664 1 96.94 94 ILE A O 1
ATOM 750 N N . ILE A 1 95 ? -3.271 13.664 11.375 1 96.94 95 ILE A N 1
ATOM 751 C CA . ILE A 1 95 ? -2.273 12.602 11.289 1 96.94 95 ILE A CA 1
ATOM 752 C C . ILE A 1 95 ? -0.994 13.039 12 1 96.94 95 ILE A C 1
ATOM 754 O O . ILE A 1 95 ? -0.396 14.055 11.641 1 96.94 95 ILE A O 1
ATOM 758 N N . ASN A 1 96 ? -0.603 12.266 12.898 1 97 96 ASN A N 1
ATOM 759 C CA . ASN A 1 96 ? 0.604 12.555 13.664 1 97 96 ASN A CA 1
ATOM 760 C C . ASN A 1 96 ? 1.782 11.703 13.203 1 97 96 ASN A C 1
ATOM 762 O O . ASN A 1 96 ? 1.598 10.719 12.484 1 97 96 ASN A O 1
ATOM 766 N N . ASP A 1 97 ? 2.947 12.125 13.578 1 96.44 97 ASP A N 1
ATOM 767 C CA . ASP A 1 97 ? 4.18 11.383 13.32 1 96.44 97 ASP A CA 1
ATOM 768 C C . ASP A 1 97 ? 4.367 11.125 11.828 1 96.44 97 ASP A C 1
ATOM 770 O O . ASP A 1 97 ? 4.645 9.992 11.414 1 96.44 97 ASP A O 1
ATOM 774 N N . VAL A 1 98 ? 4.074 12.156 11.156 1 97.69 98 VAL A N 1
ATOM 775 C CA . VAL A 1 98 ? 4.297 12.109 9.711 1 97.69 98 VAL A CA 1
ATOM 776 C C . VAL A 1 98 ? 5.766 12.383 9.406 1 97.69 98 VAL A C 1
ATOM 778 O O . VAL A 1 98 ? 6.316 13.398 9.836 1 97.69 98 VAL A O 1
ATOM 781 N N . TYR A 1 99 ? 6.391 11.461 8.695 1 95.75 99 TYR A N 1
ATOM 782 C CA . TYR A 1 99 ? 7.773 11.68 8.289 1 95.75 99 TYR A CA 1
ATOM 783 C C . TYR A 1 99 ? 7.852 12.68 7.141 1 95.75 99 TYR A C 1
ATOM 785 O O . TYR A 1 99 ? 7.129 12.547 6.148 1 95.75 99 TYR A O 1
ATOM 793 N N . PHE A 1 100 ? 8.688 13.641 7.391 1 96.69 100 PHE A N 1
ATOM 794 C CA . PHE A 1 100 ? 8.977 14.602 6.328 1 96.69 100 PHE A CA 1
ATOM 795 C C . PHE A 1 100 ? 10.148 14.125 5.477 1 96.69 100 PHE A C 1
ATOM 797 O O . PHE A 1 100 ? 11.289 14.086 5.945 1 96.69 100 PHE A O 1
ATOM 804 N N . VAL A 1 101 ? 9.812 13.773 4.242 1 93.12 101 VAL A N 1
ATOM 805 C CA . VAL A 1 101 ? 10.773 13.258 3.277 1 93.12 101 VAL A CA 1
ATOM 806 C C . VAL A 1 101 ? 10.602 13.969 1.938 1 93.12 101 VAL A C 1
ATOM 808 O O . VAL A 1 101 ? 9.953 13.445 1.027 1 93.12 101 VAL A O 1
ATOM 811 N N . PRO A 1 102 ? 11.344 15.039 1.729 1 91.75 102 PRO A N 1
ATOM 812 C CA . PRO A 1 102 ? 11.094 15.875 0.549 1 91.75 102 PRO A CA 1
ATOM 813 C C . PRO A 1 102 ? 11.43 15.156 -0.759 1 91.75 102 PRO A C 1
ATOM 815 O O . PRO A 1 102 ? 10.922 15.539 -1.818 1 91.75 102 PRO A O 1
ATOM 818 N N . GLN A 1 103 ? 12.211 14.109 -0.698 1 87.19 103 GLN A N 1
ATOM 819 C CA . GLN A 1 103 ? 12.688 13.461 -1.915 1 87.19 103 GLN A CA 1
ATOM 820 C C . GLN A 1 103 ? 11.664 12.445 -2.428 1 87.19 103 GLN A C 1
ATOM 822 O O . GLN A 1 103 ? 11.766 11.977 -3.564 1 87.19 103 GLN A O 1
ATOM 827 N N . ILE A 1 104 ? 10.68 12.133 -1.643 1 87.69 104 ILE A N 1
ATOM 828 C CA . ILE A 1 104 ? 9.711 11.141 -2.074 1 87.69 104 ILE A CA 1
ATOM 829 C C . ILE A 1 104 ? 8.742 11.766 -3.078 1 87.69 104 ILE A C 1
ATOM 831 O O . ILE A 1 104 ? 8.57 12.984 -3.105 1 87.69 104 ILE A O 1
ATOM 835 N N . ARG A 1 105 ? 8.086 10.984 -3.848 1 86.81 105 ARG A N 1
ATOM 836 C CA . ARG A 1 105 ? 7.297 11.531 -4.949 1 86.81 105 ARG A CA 1
ATOM 837 C C . ARG A 1 105 ? 5.855 11.773 -4.52 1 86.81 105 ARG A C 1
ATOM 839 O O . ARG A 1 105 ? 5.16 12.609 -5.109 1 86.81 105 ARG A O 1
ATOM 846 N N . LYS A 1 106 ? 5.422 11.062 -3.502 1 92 106 LYS A N 1
ATOM 847 C CA . LYS A 1 106 ? 4.012 11.141 -3.129 1 92 106 LYS A CA 1
ATOM 848 C C . LYS A 1 106 ? 3.852 11.281 -1.618 1 92 106 LYS A C 1
ATOM 850 O O . LYS A 1 106 ? 4.645 10.727 -0.852 1 92 106 LYS A O 1
ATOM 855 N N . ASN A 1 107 ? 2.82 12.039 -1.27 1 95.81 107 ASN A N 1
ATOM 856 C CA . ASN A 1 107 ? 2.375 11.961 0.117 1 95.81 107 ASN A CA 1
ATOM 857 C C . ASN A 1 107 ? 1.616 10.664 0.391 1 95.81 107 ASN A C 1
ATOM 859 O O . ASN A 1 107 ? 0.67 10.328 -0.325 1 95.81 107 ASN A O 1
ATOM 863 N N . LEU A 1 108 ? 2.037 9.969 1.461 1 95.94 108 LEU A N 1
ATOM 864 C CA . LEU A 1 108 ? 1.463 8.656 1.737 1 95.94 108 LEU A CA 1
ATOM 865 C C . LEU A 1 108 ? 0.796 8.633 3.109 1 95.94 108 LEU A C 1
ATOM 867 O O . LEU A 1 108 ? 1.383 9.078 4.098 1 95.94 108 LEU A O 1
ATOM 871 N N . VAL A 1 109 ? -0.44 8.148 3.09 1 98.31 109 VAL A N 1
ATOM 872 C CA . VAL A 1 109 ? -1.097 7.773 4.34 1 98.31 109 VAL A CA 1
ATOM 873 C C . VAL A 1 109 ? -0.994 6.266 4.551 1 98.31 109 VAL A C 1
ATOM 875 O O . VAL A 1 109 ? -1.457 5.484 3.715 1 98.31 109 VAL A O 1
ATOM 878 N N . SER A 1 110 ? -0.372 5.895 5.633 1 97.69 110 SER A N 1
ATOM 879 C CA . SER A 1 110 ? -0.216 4.477 5.926 1 97.69 110 SER A CA 1
ATOM 880 C C . SER A 1 110 ? -1.549 3.84 6.305 1 97.69 110 SER A C 1
ATOM 882 O O . SER A 1 110 ? -2.119 4.16 7.352 1 97.69 110 SER A O 1
ATOM 884 N N . GLY A 1 111 ? -2.004 2.893 5.531 1 98.25 111 GLY A N 1
ATOM 885 C CA . GLY A 1 111 ? -3.211 2.154 5.863 1 98.25 111 GLY A CA 1
ATOM 886 C C . GLY A 1 111 ? -3.078 1.329 7.129 1 98.25 111 GLY A C 1
ATOM 887 O O . GLY A 1 111 ? -4.035 1.196 7.895 1 98.25 111 GLY A O 1
ATOM 888 N N . GLY A 1 112 ? -1.874 0.764 7.309 1 97.75 112 GLY A N 1
ATOM 889 C CA . GLY A 1 112 ? -1.637 -0.019 8.508 1 97.75 112 GLY A CA 1
ATOM 890 C C . GLY A 1 112 ? -1.77 0.791 9.789 1 97.75 112 GLY A C 1
ATOM 891 O O . GLY A 1 112 ? -2.393 0.343 10.75 1 97.75 112 GLY A O 1
ATOM 892 N N . ILE A 1 113 ? -1.215 1.983 9.758 1 97.06 113 ILE A N 1
ATOM 893 C CA . ILE A 1 113 ? -1.285 2.828 10.945 1 97.06 113 ILE A CA 1
ATOM 894 C C . ILE A 1 113 ? -2.73 3.252 11.195 1 97.06 113 ILE A C 1
ATOM 896 O O . ILE A 1 113 ? -3.219 3.191 12.328 1 97.06 113 ILE A O 1
ATOM 900 N N . LEU A 1 114 ? -3.49 3.67 10.148 1 97.94 114 LEU A N 1
ATOM 901 C CA . LEU A 1 114 ? -4.898 4.004 10.32 1 97.94 114 LEU A CA 1
ATOM 902 C C . LEU A 1 114 ? -5.664 2.844 10.945 1 97.94 114 LEU A C 1
ATOM 904 O O . LEU A 1 114 ? -6.465 3.043 11.859 1 97.94 114 LEU A O 1
ATOM 908 N N . ASN A 1 115 ? -5.367 1.687 10.414 1 98.12 115 ASN A N 1
ATOM 909 C CA . ASN A 1 115 ? -6.051 0.501 10.922 1 98.12 115 ASN A CA 1
ATOM 910 C C . ASN A 1 115 ? -5.766 0.282 12.398 1 98.12 115 ASN A C 1
ATOM 912 O O . ASN A 1 115 ? -6.676 -0.026 13.172 1 98.12 115 ASN A O 1
ATOM 916 N N . ASN A 1 116 ? -4.547 0.49 12.797 1 95.94 116 ASN A N 1
ATOM 917 C CA . ASN A 1 116 ? -4.148 0.323 14.195 1 95.94 116 ASN A CA 1
ATOM 918 C C . ASN A 1 116 ? -4.859 1.322 15.102 1 95.94 116 ASN A C 1
ATOM 920 O O . ASN A 1 116 ? -5.066 1.053 16.281 1 95.94 116 ASN A O 1
ATOM 924 N N . PHE A 1 117 ? -5.266 2.395 14.516 1 96.12 117 PHE A N 1
ATOM 925 C CA . PHE A 1 117 ? -5.953 3.42 15.289 1 96.12 117 PHE A CA 1
ATOM 926 C C . PHE A 1 117 ? -7.465 3.232 15.211 1 96.12 117 PHE A C 1
ATOM 928 O O . PHE A 1 117 ? -8.227 4.133 15.578 1 96.12 117 PHE A O 1
ATOM 935 N N . GLY A 1 118 ? -7.902 2.174 14.641 1 97.31 118 GLY A N 1
ATOM 936 C CA . GLY A 1 118 ? -9.305 1.796 14.727 1 97.31 118 GLY A CA 1
ATOM 937 C C . GLY A 1 118 ? -10.086 2.121 13.469 1 97.31 118 GLY A C 1
ATOM 938 O O . GLY A 1 118 ? -11.305 1.929 13.422 1 97.31 118 GLY A O 1
ATOM 939 N N . PHE A 1 119 ? -9.414 2.529 12.406 1 98.44 119 PHE A N 1
ATOM 940 C CA . PHE A 1 119 ? -10.109 2.822 11.164 1 98.44 119 PHE A CA 1
ATOM 941 C C . PHE A 1 119 ? -10.32 1.552 10.352 1 98.44 119 PHE A C 1
ATOM 943 O O . PHE A 1 119 ? -9.477 0.654 10.359 1 98.44 119 PHE A O 1
ATOM 950 N N . LYS A 1 120 ? -11.398 1.544 9.719 1 98.75 120 LYS A N 1
ATOM 951 C CA . LYS A 1 120 ? -11.664 0.545 8.688 1 98.75 120 LYS A CA 1
ATOM 952 C C . LYS A 1 120 ? -11.406 1.112 7.297 1 98.75 120 LYS A C 1
ATOM 954 O O . LYS A 1 120 ? -11.875 2.209 6.973 1 98.75 120 LYS A O 1
ATOM 959 N N . LEU A 1 121 ? -10.648 0.425 6.504 1 98.88 121 LEU A N 1
ATOM 960 C CA . LEU A 1 121 ? -10.391 0.765 5.109 1 98.88 121 LEU A CA 1
ATOM 961 C C . LEU A 1 121 ? -11.086 -0.217 4.172 1 98.88 121 LEU A C 1
ATOM 963 O O . LEU A 1 121 ? -10.93 -1.432 4.309 1 98.88 121 LEU A O 1
ATOM 967 N N . SER A 1 122 ? -11.844 0.322 3.258 1 98.88 122 SER A N 1
ATOM 968 C CA . SER A 1 122 ? -12.531 -0.523 2.283 1 98.88 122 SER A CA 1
ATOM 969 C C . SER A 1 122 ? -12.297 -0.023 0.861 1 98.88 122 SER A C 1
ATOM 971 O O . SER A 1 122 ? -12.523 1.153 0.567 1 98.88 122 SER A O 1
ATOM 973 N N . PHE A 1 123 ? -11.844 -0.896 0.018 1 98.88 123 PHE A N 1
ATOM 974 C CA . PHE A 1 123 ? -11.625 -0.625 -1.397 1 98.88 123 PHE A CA 1
ATOM 975 C C . PHE A 1 123 ? -12.555 -1.467 -2.26 1 98.88 123 PHE A C 1
ATOM 977 O O . PHE A 1 123 ? -12.508 -2.697 -2.221 1 98.88 123 PHE A O 1
ATOM 984 N N . GLU A 1 124 ? -13.367 -0.84 -2.986 1 98.5 124 GLU A N 1
ATOM 985 C CA . GLU A 1 124 ? -14.32 -1.533 -3.854 1 98.5 124 GLU A CA 1
ATOM 986 C C . GLU A 1 124 ? -14.766 -0.642 -5.012 1 98.5 124 GLU A C 1
ATOM 988 O O . GLU A 1 124 ? -15.016 0.55 -4.82 1 98.5 124 GLU A O 1
ATOM 993 N N . ALA A 1 125 ? -14.828 -1.206 -6.207 1 97.94 125 ALA A N 1
ATOM 994 C CA . ALA A 1 125 ? -15.359 -0.505 -7.375 1 97.94 125 ALA A CA 1
ATOM 995 C C . ALA A 1 125 ? -14.625 0.814 -7.602 1 97.94 125 ALA A C 1
ATOM 997 O O . ALA A 1 125 ? -15.25 1.857 -7.789 1 97.94 125 ALA A O 1
ATOM 998 N N . ASN A 1 126 ? -13.336 0.79 -7.43 1 97.75 126 ASN A N 1
ATOM 999 C CA . ASN A 1 126 ? -12.438 1.907 -7.691 1 97.75 126 ASN A CA 1
ATOM 1000 C C . ASN A 1 126 ? -12.648 3.043 -6.695 1 97.75 126 ASN A C 1
ATOM 1002 O O . ASN A 1 126 ? -12.352 4.203 -6.992 1 97.75 126 ASN A O 1
ATOM 1006 N N . LYS A 1 127 ? -13.234 2.654 -5.543 1 98.62 127 LYS A N 1
ATOM 1007 C CA . LYS A 1 127 ? -13.461 3.613 -4.465 1 98.62 127 LYS A CA 1
ATOM 1008 C C . LYS A 1 127 ? -12.812 3.139 -3.166 1 98.62 127 LYS A C 1
ATOM 1010 O O . LYS A 1 127 ? -12.695 1.936 -2.93 1 98.62 127 LYS A O 1
ATOM 1015 N N . PHE A 1 128 ? -12.438 4.086 -2.447 1 98.62 128 PHE A N 1
ATOM 1016 C CA . PHE A 1 128 ? -11.922 3.898 -1.097 1 98.62 128 PHE A CA 1
ATOM 1017 C C . PHE A 1 128 ? -12.828 4.57 -0.071 1 98.62 128 PHE A C 1
ATOM 1019 O O . PHE A 1 128 ? -13.227 5.719 -0.249 1 98.62 128 PHE A O 1
ATOM 1026 N N . ILE A 1 129 ? -13.195 3.818 0.954 1 98.88 129 ILE A N 1
ATOM 1027 C CA . ILE A 1 129 ? -13.992 4.363 2.047 1 98.88 129 ILE A CA 1
ATOM 1028 C C . ILE A 1 129 ? -13.25 4.18 3.369 1 98.88 129 ILE A C 1
ATOM 1030 O O . ILE A 1 129 ? -12.758 3.09 3.666 1 98.88 129 ILE A O 1
ATOM 1034 N N . LEU A 1 130 ? -13.172 5.234 4.094 1 98.81 130 LEU A N 1
ATOM 1035 C CA . LEU A 1 130 ? -12.602 5.258 5.438 1 98.81 130 LEU A CA 1
ATOM 1036 C C . LEU A 1 130 ? -13.695 5.441 6.488 1 98.81 130 LEU A C 1
ATOM 1038 O O . LEU A 1 130 ? -14.531 6.34 6.367 1 98.81 130 LEU A O 1
ATOM 1042 N N . SER A 1 131 ? -13.727 4.582 7.465 1 98.62 131 SER A N 1
ATOM 1043 C CA . SER A 1 131 ? -14.688 4.703 8.562 1 98.62 131 SER A CA 1
ATOM 1044 C C . SER A 1 131 ? -14.039 4.375 9.898 1 98.62 131 SER A C 1
ATOM 1046 O O . SER A 1 131 ? -12.961 3.771 9.945 1 98.62 131 SER A O 1
ATOM 1048 N N . LYS A 1 132 ? -14.633 4.801 10.914 1 97.75 132 LYS A N 1
ATOM 1049 C CA . LYS A 1 132 ? -14.242 4.484 12.281 1 97.75 132 LYS A CA 1
ATOM 1050 C C . LYS A 1 132 ? -15.469 4.27 13.164 1 97.75 132 LYS A C 1
ATOM 1052 O O . LYS A 1 132 ? -16.344 5.125 13.234 1 97.75 132 LYS A O 1
ATOM 1057 N N . GLY A 1 133 ? -15.508 3.096 13.82 1 95.88 133 GLY A N 1
ATOM 1058 C CA . GLY A 1 133 ? -16.656 2.785 14.656 1 95.88 133 GLY A CA 1
ATOM 1059 C C . GLY A 1 133 ? -17.969 2.812 13.898 1 95.88 133 GLY A C 1
ATOM 1060 O O . GLY A 1 133 ? -18.969 3.33 14.406 1 95.88 133 GLY A O 1
ATOM 1061 N N . GLY A 1 134 ? -17.875 2.473 12.68 1 96.06 134 GLY A N 1
ATOM 1062 C CA . GLY A 1 134 ? -19.078 2.414 11.867 1 96.06 134 GLY A CA 1
ATOM 1063 C C . GLY A 1 134 ? -19.469 3.758 11.281 1 96.06 134 GLY A C 1
ATOM 1064 O O . GLY A 1 134 ? -20.422 3.85 10.5 1 96.06 134 GLY A O 1
ATOM 1065 N N . VAL A 1 135 ? -18.672 4.75 11.617 1 97.31 135 VAL A N 1
ATOM 1066 C CA . VAL A 1 135 ? -18.984 6.094 11.141 1 97.31 135 VAL A CA 1
ATOM 1067 C C . VAL A 1 135 ? -18.094 6.449 9.953 1 97.31 135 VAL A C 1
ATOM 1069 O O . VAL A 1 135 ? -16.875 6.238 9.992 1 97.31 135 VAL A O 1
ATOM 1072 N N . PHE A 1 136 ? -18.75 6.996 8.945 1 98.38 136 PHE A N 1
ATOM 1073 C CA . PHE A 1 136 ? -18.062 7.445 7.742 1 98.38 136 PHE A CA 1
ATOM 1074 C C . PHE A 1 136 ? -17.141 8.617 8.062 1 98.38 136 PHE A C 1
ATOM 1076 O O . PHE A 1 136 ? -17.562 9.602 8.672 1 98.38 136 PHE A O 1
ATOM 1083 N N . VAL A 1 137 ? -15.883 8.484 7.594 1 98.25 137 VAL A N 1
ATOM 1084 C CA . VAL A 1 137 ? -14.898 9.531 7.848 1 98.25 137 VAL A CA 1
ATOM 1085 C C . VAL A 1 137 ? -14.523 10.227 6.539 1 98.25 137 VAL A C 1
ATOM 1087 O O . VAL A 1 137 ? -14.508 11.453 6.461 1 98.25 137 VAL A O 1
ATOM 1090 N N . GLY A 1 138 ? -14.25 9.414 5.523 1 98.31 138 GLY A N 1
ATOM 1091 C CA . GLY A 1 138 ? -13.836 9.977 4.246 1 98.31 138 GLY A CA 1
ATOM 1092 C C . GLY A 1 138 ? -13.805 8.953 3.127 1 98.31 138 GLY A C 1
ATOM 1093 O O . GLY A 1 138 ? -14.18 7.793 3.328 1 98.31 138 GLY A O 1
ATOM 1094 N N . GLN A 1 139 ? -13.438 9.445 1.965 1 98.69 139 GLN A N 1
ATOM 1095 C CA . GLN A 1 139 ? -13.398 8.586 0.792 1 98.69 139 GLN A CA 1
ATOM 1096 C C . GLN A 1 139 ? -12.242 8.961 -0.132 1 98.69 139 GLN A C 1
ATOM 1098 O O . GLN A 1 139 ? -11.555 9.953 0.105 1 98.69 139 GLN A O 1
ATOM 1103 N N . GLY A 1 140 ? -12.008 8.156 -1.082 1 98.38 140 GLY A N 1
ATOM 1104 C CA . GLY A 1 140 ? -11.039 8.359 -2.152 1 98.38 140 GLY A CA 1
ATOM 1105 C C . GLY A 1 140 ? -11.375 7.582 -3.412 1 98.38 140 GLY A C 1
ATOM 1106 O O . GLY A 1 140 ? -12.383 6.879 -3.465 1 98.38 140 GLY A O 1
ATOM 1107 N N . PHE A 1 141 ? -10.523 7.785 -4.371 1 98.25 141 PHE A N 1
ATOM 1108 C CA . PHE A 1 141 ? -10.812 7.156 -5.652 1 98.25 141 PHE A CA 1
ATOM 1109 C C . PHE A 1 141 ? -9.539 6.637 -6.305 1 98.25 141 PHE A C 1
ATOM 1111 O O . PHE A 1 141 ? -8.461 7.207 -6.113 1 98.25 141 PHE A O 1
ATOM 1118 N N . TYR A 1 142 ? -9.805 5.609 -7.066 1 97.69 142 TYR A N 1
ATOM 1119 C CA . TYR A 1 142 ? -8.719 5.027 -7.84 1 97.69 142 TYR A CA 1
ATOM 1120 C C . TYR A 1 142 ? -8.203 6.008 -8.891 1 97.69 142 TYR A C 1
ATOM 1122 O O . TYR A 1 142 ? -8.992 6.602 -9.633 1 97.69 142 TYR A O 1
ATOM 1130 N N . CYS A 1 143 ? -6.883 6.219 -8.836 1 95.62 143 CYS A N 1
ATOM 1131 C CA . CYS A 1 143 ? -6.215 7.121 -9.766 1 95.62 143 CYS A CA 1
ATOM 1132 C C . CYS A 1 143 ? -4.777 6.684 -10.008 1 95.62 143 CYS A C 1
ATOM 1134 O O . CYS A 1 143 ? -3.984 6.586 -9.07 1 95.62 143 CYS A O 1
ATOM 1136 N N . ASN A 1 144 ? -4.445 6.363 -11.227 1 90.06 144 ASN A N 1
ATOM 1137 C CA . ASN A 1 144 ? -3.084 6.027 -11.633 1 90.06 144 ASN A CA 1
ATOM 1138 C C . ASN A 1 144 ? -2.539 4.848 -10.836 1 90.06 144 ASN A C 1
ATOM 1140 O O . ASN A 1 144 ? -1.41 4.895 -10.344 1 90.06 144 ASN A O 1
ATOM 1144 N N . GLY A 1 145 ? -3.336 3.904 -10.555 1 93.75 145 GLY A N 1
ATOM 1145 C CA . GLY A 1 145 ? -2.893 2.654 -9.953 1 93.75 145 GLY A CA 1
ATOM 1146 C C . GLY A 1 145 ? -2.979 2.654 -8.438 1 93.75 145 GLY A C 1
ATOM 1147 O O . GLY A 1 145 ? -2.734 1.63 -7.801 1 93.75 145 GLY A O 1
ATOM 1148 N N . MET A 1 146 ? -3.34 3.797 -7.898 1 96.88 146 MET A N 1
ATOM 1149 C CA . MET A 1 146 ? -3.438 3.961 -6.449 1 96.88 146 MET A CA 1
ATOM 1150 C C . MET A 1 146 ? -4.75 4.633 -6.066 1 96.88 146 MET A C 1
ATOM 1152 O O . MET A 1 146 ? -5.621 4.84 -6.914 1 96.88 146 MET A O 1
ATOM 1156 N N . PHE A 1 147 ? -4.957 4.852 -4.758 1 98.31 147 PHE A N 1
ATOM 1157 C CA . PHE A 1 147 ? -6.18 5.5 -4.301 1 98.31 147 PHE A CA 1
ATOM 1158 C C . PHE A 1 147 ? -5.871 6.859 -3.682 1 98.31 147 PHE A C 1
ATOM 1160 O O . PHE A 1 147 ? -5.117 6.945 -2.707 1 98.31 147 PHE A O 1
ATOM 1167 N N . LYS A 1 148 ? -6.449 7.832 -4.312 1 97.94 148 LYS A N 1
ATOM 1168 C CA . LYS A 1 148 ? -6.266 9.211 -3.873 1 97.94 148 LYS A CA 1
ATOM 1169 C C . LYS A 1 148 ? -7.336 9.617 -2.859 1 97.94 148 LYS A C 1
ATOM 1171 O O . LYS A 1 148 ? -8.531 9.422 -3.098 1 97.94 148 LYS A O 1
ATOM 1176 N N . LEU A 1 149 ? -6.887 10.117 -1.755 1 98.06 149 LEU A N 1
ATOM 1177 C CA . LEU A 1 149 ? -7.809 10.602 -0.732 1 98.06 149 LEU A CA 1
ATOM 1178 C C . LEU A 1 149 ? -8.508 11.875 -1.188 1 98.06 149 LEU A C 1
ATOM 1180 O O . LEU A 1 149 ? -7.875 12.773 -1.747 1 98.06 149 LEU A O 1
ATOM 1184 N N . SER A 1 150 ? -9.812 11.969 -0.952 1 97.94 150 SER A N 1
ATOM 1185 C CA . SER A 1 150 ? -10.562 13.172 -1.303 1 97.94 150 SER A CA 1
ATOM 1186 C C . SER A 1 150 ? -10.422 14.242 -0.23 1 97.94 150 SER A C 1
ATOM 1188 O O . SER A 1 150 ? -11.125 14.219 0.779 1 97.94 150 SER A O 1
ATOM 1190 N N . VAL A 1 151 ? -9.555 15.133 -0.487 1 96.38 151 VAL A N 1
ATOM 1191 C CA . VAL A 1 151 ? -9.273 16.234 0.423 1 96.38 151 VAL A CA 1
ATOM 1192 C C . VAL A 1 151 ? -9.867 17.531 -0.136 1 96.38 151 VAL A C 1
ATOM 1194 O O . VAL A 1 151 ? -9.797 17.781 -1.341 1 96.38 151 VAL A O 1
ATOM 1197 N N . ALA A 1 152 ? -10.461 18.344 0.783 1 91.88 152 ALA A N 1
ATOM 1198 C CA . ALA A 1 152 ? -11.086 19.609 0.383 1 91.88 152 ALA A CA 1
ATOM 1199 C C . ALA A 1 152 ? -10.039 20.688 0.131 1 91.88 152 ALA A C 1
ATOM 1201 O O . ALA A 1 152 ? -9.055 20.781 0.869 1 91.88 152 ALA A O 1
ATOM 1202 N N . ASN A 1 153 ? -9.828 21.062 -1.144 1 75.38 153 ASN A N 1
ATOM 1203 C CA . ASN A 1 153 ? -8.906 22.141 -1.473 1 75.38 153 ASN A CA 1
ATOM 1204 C C . ASN A 1 153 ? -9.273 23.438 -0.747 1 75.38 153 ASN A C 1
ATOM 1206 O O . ASN A 1 153 ? -10.453 23.688 -0.484 1 75.38 153 ASN A O 1
ATOM 1210 N N . LYS A 1 154 ? -8.281 24.047 -0.039 1 58.06 154 LYS A N 1
ATOM 1211 C CA . LYS A 1 154 ? -8.523 25.375 0.525 1 58.06 154 LYS A CA 1
ATOM 1212 C C . LYS A 1 154 ? -9.086 26.328 -0.527 1 58.06 154 LYS A C 1
ATOM 1214 O O . LYS A 1 154 ? -8.531 26.438 -1.624 1 58.06 154 LYS A O 1
ATOM 1219 N N . VAL A 1 155 ? -10.359 26.375 -0.571 1 44.66 155 VAL A N 1
ATOM 1220 C CA . VAL A 1 155 ? -10.867 27.469 -1.393 1 44.66 155 VAL A CA 1
ATOM 1221 C C . VAL A 1 155 ? -10.109 28.75 -1.063 1 44.66 155 VAL A C 1
ATOM 1223 O O . VAL A 1 155 ? -10.117 29.219 0.082 1 44.66 155 VAL A O 1
ATOM 1226 N N . VAL A 1 156 ? -8.938 28.875 -1.635 1 40.81 156 VAL A N 1
ATOM 1227 C CA . VAL A 1 156 ? -8.406 30.234 -1.503 1 40.81 156 VAL A CA 1
ATOM 1228 C C . VAL A 1 156 ? -9.461 31.234 -1.942 1 40.81 156 VAL A C 1
ATOM 1230 O O . VAL A 1 156 ? -9.922 31.203 -3.088 1 40.81 156 VAL A O 1
ATOM 1233 N N . ASN A 1 157 ? -10.305 31.562 -1.102 1 36.84 157 ASN A N 1
ATOM 1234 C CA . ASN A 1 157 ? -11.102 32.75 -1.378 1 36.84 157 ASN A CA 1
ATOM 1235 C C . ASN A 1 157 ? -10.234 33.906 -1.825 1 36.84 157 ASN A C 1
ATOM 1237 O O . ASN A 1 157 ? -9.352 34.344 -1.09 1 36.84 157 ASN A O 1
ATOM 1241 N N . SER A 1 158 ? -9.875 33.875 -3.035 1 36.38 158 SER A N 1
ATOM 1242 C CA . SER A 1 158 ? -9.516 35.188 -3.488 1 36.38 158 SER A CA 1
ATOM 1243 C C . SER A 1 158 ? -10.523 36.25 -2.998 1 36.38 158 SER A C 1
ATOM 1245 O O . SER A 1 158 ? -11.672 36.25 -3.441 1 36.38 158 SER A O 1
ATOM 1247 N N . VAL A 1 159 ? -10.391 36.5 -1.714 1 36.31 159 VAL A N 1
ATOM 1248 C CA . VAL A 1 159 ? -10.969 37.812 -1.437 1 36.31 159 VAL A CA 1
ATOM 1249 C C . VAL A 1 159 ? -10.078 38.906 -2.027 1 36.31 159 VAL A C 1
ATOM 1251 O O . VAL A 1 159 ? -8.852 38.812 -1.949 1 36.31 159 VAL A O 1
ATOM 1254 N N . MET B 1 1 ? -20.891 24.25 12.57 1 22.36 1 MET B N 1
ATOM 1255 C CA . MET B 1 1 ? -20.734 23.109 11.688 1 22.36 1 MET B CA 1
ATOM 1256 C C . MET B 1 1 ? -19.672 22.141 12.211 1 22.36 1 MET B C 1
ATOM 1258 O O . MET B 1 1 ? -18.516 22.531 12.383 1 22.36 1 MET B O 1
ATOM 1262 N N . TRP B 1 2 ? -19.938 21.141 13.109 1 25.86 2 TRP B N 1
ATOM 1263 C CA . TRP B 1 2 ? -19.141 20.359 14.047 1 25.86 2 TRP B CA 1
ATOM 1264 C C . TRP B 1 2 ? -18.219 19.406 13.305 1 25.86 2 TRP B C 1
ATOM 1266 O O . TRP B 1 2 ? -18.688 18.484 12.617 1 25.86 2 TRP B O 1
ATOM 1276 N N . TRP B 1 3 ? -17.156 19.953 12.719 1 33.06 3 TRP B N 1
ATOM 1277 C CA . TRP B 1 3 ? -16.141 19.094 12.109 1 33.06 3 TRP B CA 1
ATOM 1278 C C . TRP B 1 3 ? -15.633 18.062 13.117 1 33.06 3 TRP B C 1
ATOM 1280 O O . TRP B 1 3 ? -15.273 18.422 14.242 1 33.06 3 TRP B O 1
ATOM 1290 N N . SER B 1 4 ? -16.266 16.891 13.164 1 41.12 4 SER B N 1
ATOM 1291 C CA . SER B 1 4 ? -15.734 15.812 13.984 1 41.12 4 SER B CA 1
ATOM 1292 C C . SER B 1 4 ? -14.281 15.508 13.633 1 41.12 4 SER B C 1
ATOM 1294 O O . SER B 1 4 ? -13.93 15.414 12.453 1 41.12 4 SER B O 1
ATOM 1296 N N . THR B 1 5 ? -13.414 15.953 14.477 1 46.94 5 THR B N 1
ATOM 1297 C CA . THR B 1 5 ? -11.984 15.688 14.344 1 46.94 5 THR B CA 1
ATOM 1298 C C . THR B 1 5 ? -11.664 14.242 14.711 1 46.94 5 THR B C 1
ATOM 1300 O O . THR B 1 5 ? -12.047 13.773 15.781 1 46.94 5 THR B O 1
ATOM 1303 N N . PHE B 1 6 ? -11.516 13.516 13.797 1 45.62 6 PHE B N 1
ATOM 1304 C CA . PHE B 1 6 ? -11.008 12.18 14.102 1 45.62 6 PHE B CA 1
ATOM 1305 C C . PHE B 1 6 ? -9.492 12.211 14.312 1 45.62 6 PHE B C 1
ATOM 1307 O O . PHE B 1 6 ? -8.758 12.742 13.477 1 45.62 6 PHE B O 1
ATOM 1314 N N . GLN B 1 7 ? -9.148 12.266 15.609 1 40.34 7 GLN B N 1
ATOM 1315 C CA . GLN B 1 7 ? -7.723 12.211 15.906 1 40.34 7 GLN B CA 1
ATOM 1316 C C . GLN B 1 7 ? -7.234 10.766 15.992 1 40.34 7 GLN B C 1
ATOM 1318 O O . GLN B 1 7 ? -7.887 9.922 16.609 1 40.34 7 GLN B O 1
ATOM 1323 N N . GLU B 1 8 ? -6.52 10.312 15.266 1 42.94 8 GLU B N 1
ATOM 1324 C CA . GLU B 1 8 ? -5.816 9.094 15.648 1 42.94 8 GLU B CA 1
ATOM 1325 C C . GLU B 1 8 ? -5.289 9.188 17.078 1 42.94 8 GLU B C 1
ATOM 1327 O O . GLU B 1 8 ? -4.102 9.445 17.297 1 42.94 8 GLU B O 1
ATOM 1332 N N . GLY B 1 9 ? -5.836 9.953 18.031 1 37.78 9 GLY B N 1
ATOM 1333 C CA . GLY B 1 9 ? -5.254 10.25 19.328 1 37.78 9 GLY B CA 1
ATOM 1334 C C . GLY B 1 9 ? -5.387 9.102 20.312 1 37.78 9 GLY B C 1
ATOM 1335 O O . GLY B 1 9 ? -6.227 8.211 20.141 1 37.78 9 GLY B O 1
ATOM 1336 N N . LEU B 1 10 ? -4.324 8.906 21.438 1 35.97 10 LEU B N 1
ATOM 1337 C CA . LEU B 1 10 ? -4.301 8.078 22.641 1 35.97 10 LEU B CA 1
ATOM 1338 C C . LEU B 1 10 ? -5.535 8.336 23.5 1 35.97 10 LEU B C 1
ATOM 1340 O O . LEU B 1 10 ? -6.062 9.445 23.516 1 35.97 10 LEU B O 1
ATOM 1344 N N . PRO B 1 11 ? -6.176 7.324 24.016 1 32.69 11 PRO B N 1
ATOM 1345 C CA . PRO B 1 11 ? -7.129 7.539 25.109 1 32.69 11 PRO B CA 1
ATOM 1346 C C . PRO B 1 11 ? -6.617 8.531 26.141 1 32.69 11 PRO B C 1
ATOM 1348 O O . PRO B 1 11 ? -5.406 8.703 26.297 1 32.69 11 PRO B O 1
ATOM 1351 N N . LYS B 1 12 ? -7.492 9.336 26.734 1 31.45 12 LYS B N 1
ATOM 1352 C CA . LYS B 1 12 ? -7.234 10.234 27.859 1 31.45 12 LYS B CA 1
ATOM 1353 C C . LYS B 1 12 ? -6.562 9.5 29.016 1 31.45 12 LYS B C 1
ATOM 1355 O O . LYS B 1 12 ? -7.242 8.93 29.875 1 31.45 12 LYS B O 1
ATOM 1360 N N . GLY B 1 13 ? -5.547 8.617 29.062 1 28.55 13 GLY B N 1
ATOM 1361 C CA . GLY B 1 13 ? -5.113 8.336 30.422 1 28.55 13 GLY B CA 1
ATOM 1362 C C . GLY B 1 13 ? -4.789 9.586 31.203 1 28.55 13 GLY B C 1
ATOM 1363 O O . GLY B 1 13 ? -4.645 10.664 30.641 1 28.55 13 GLY B O 1
ATOM 1364 N N . GLU B 1 14 ? -4.805 9.578 32.656 1 32.31 14 GLU B N 1
ATOM 1365 C CA . GLU B 1 14 ? -4.305 10.398 33.75 1 32.31 14 GLU B CA 1
ATOM 1366 C C . GLU B 1 14 ? -3.025 11.125 33.375 1 32.31 14 GLU B C 1
ATOM 1368 O O . GLU B 1 14 ? -2.305 10.688 32.469 1 32.31 14 GLU B O 1
ATOM 1373 N N . GLU B 1 15 ? -2.721 12.352 33.938 1 32.59 15 GLU B N 1
ATOM 1374 C CA . GLU B 1 15 ? -1.617 13.305 33.938 1 32.59 15 GLU B CA 1
ATOM 1375 C C . GLU B 1 15 ? -0.269 12.594 34 1 32.59 15 GLU B C 1
ATOM 1377 O O . GLU B 1 15 ? 0.619 12.984 34.75 1 32.59 15 GLU B O 1
ATOM 1382 N N . GLU B 1 16 ? -0.128 11.258 33.875 1 31.75 16 GLU B N 1
ATOM 1383 C CA . GLU B 1 16 ? 1.23 10.852 34.219 1 31.75 16 GLU B CA 1
ATOM 1384 C C . GLU B 1 16 ? 2.264 11.664 33.438 1 31.75 16 GLU B C 1
ATOM 1386 O O . GLU B 1 16 ? 1.959 12.211 32.375 1 31.75 16 GLU B O 1
ATOM 1391 N N . GLU B 1 17 ? 3.496 11.898 34.062 1 31.92 17 GLU B N 1
ATOM 1392 C CA . GLU B 1 17 ? 4.773 12.523 33.75 1 31.92 17 GLU B CA 1
ATOM 1393 C C . GLU B 1 17 ? 5.113 12.375 32.281 1 31.92 17 GLU B C 1
ATOM 1395 O O . GLU B 1 17 ? 4.766 11.367 31.656 1 31.92 17 GLU B O 1
ATOM 1400 N N . GLU B 1 18 ? 5.285 13.484 31.641 1 33.38 18 GLU B N 1
ATOM 1401 C CA . GLU B 1 18 ? 5.688 13.836 30.281 1 33.38 18 GLU B CA 1
ATOM 1402 C C . GLU B 1 18 ? 6.742 12.875 29.75 1 33.38 18 GLU B C 1
ATOM 1404 O O . GLU B 1 18 ? 7.934 13.047 30.016 1 33.38 18 GLU B O 1
ATOM 1409 N N . GLY B 1 19 ? 6.641 11.555 30.125 1 30.55 19 GLY B N 1
ATOM 1410 C CA . GLY B 1 19 ? 7.805 10.859 29.594 1 30.55 19 GLY B CA 1
ATOM 1411 C C . GLY B 1 19 ? 8.109 11.227 28.156 1 30.55 19 GLY B C 1
ATOM 1412 O O . GLY B 1 19 ? 7.273 11.797 27.469 1 30.55 19 GLY B O 1
ATOM 1413 N N . PRO B 1 20 ? 9.5 11.391 27.844 1 31.02 20 PRO B N 1
ATOM 1414 C CA . PRO B 1 20 ? 9.992 11.727 26.5 1 31.02 20 PRO B CA 1
ATOM 1415 C C . PRO B 1 20 ? 9.164 11.086 25.391 1 31.02 20 PRO B C 1
ATOM 1417 O O . PRO B 1 20 ? 8.695 9.953 25.547 1 31.02 20 PRO B O 1
ATOM 1420 N N . ASN B 1 21 ? 8.172 11.75 24.875 1 32.59 21 ASN B N 1
ATOM 1421 C CA . ASN B 1 21 ? 7.465 11.5 23.609 1 32.59 21 ASN B CA 1
ATOM 1422 C C . ASN B 1 21 ? 8.328 10.719 22.625 1 32.59 21 ASN B C 1
ATOM 1424 O O . ASN B 1 21 ? 9.125 11.305 21.891 1 32.59 21 ASN B O 1
ATOM 1428 N N . ARG B 1 22 ? 9.031 9.656 23.125 1 31.34 22 ARG B N 1
ATOM 1429 C CA . ARG B 1 22 ? 9.906 8.805 22.328 1 31.34 22 ARG B CA 1
ATOM 1430 C C . ARG B 1 22 ? 9.25 8.438 21 1 31.34 22 ARG B C 1
ATOM 1432 O O . ARG B 1 22 ? 8.266 7.691 20.969 1 31.34 22 ARG B O 1
ATOM 1439 N N . THR B 1 23 ? 9.023 9.383 20.203 1 36.34 23 THR B N 1
ATOM 1440 C CA . THR B 1 23 ? 8.781 9.055 18.797 1 36.34 23 THR B CA 1
ATOM 1441 C C . THR B 1 23 ? 9.625 7.859 18.375 1 36.34 23 THR B C 1
ATOM 1443 O O . THR B 1 23 ? 10.844 7.965 18.25 1 36.34 23 THR B O 1
ATOM 1446 N N . ALA B 1 24 ? 9.414 6.738 19 1 33.53 24 ALA B N 1
ATOM 1447 C CA . ALA B 1 24 ? 10.125 5.551 18.531 1 33.53 24 ALA B CA 1
ATOM 1448 C C . ALA B 1 24 ? 10.164 5.492 17 1 33.53 24 ALA B C 1
ATOM 1450 O O . ALA B 1 24 ? 9.125 5.371 16.359 1 33.53 24 ALA B O 1
ATOM 1451 N N . ILE B 1 25 ? 11.07 6.316 16.453 1 40.22 25 ILE B N 1
ATOM 1452 C CA . ILE B 1 25 ? 11.398 6.059 15.047 1 40.22 25 ILE B CA 1
ATOM 1453 C C . ILE B 1 25 ? 11.445 4.555 14.805 1 40.22 25 ILE B C 1
ATOM 1455 O O . ILE B 1 25 ? 12.289 3.85 15.359 1 40.22 25 ILE B O 1
ATOM 1459 N N . GLN B 1 26 ? 10.305 3.906 14.844 1 39.94 26 GLN B N 1
ATOM 1460 C CA . GLN B 1 26 ? 10.305 2.482 14.531 1 39.94 26 GLN B CA 1
ATOM 1461 C C . GLN B 1 26 ? 11.227 2.182 13.344 1 39.94 26 GLN B C 1
ATOM 1463 O O . GLN B 1 26 ? 11.211 2.896 12.344 1 39.94 26 GLN B O 1
ATOM 1468 N N . THR B 1 27 ? 12.367 1.702 13.711 1 40.91 27 THR B N 1
ATOM 1469 C CA . THR B 1 27 ? 13.273 1.134 12.711 1 40.91 27 THR B CA 1
ATOM 1470 C C . THR B 1 27 ? 12.492 0.287 11.703 1 40.91 27 THR B C 1
ATOM 1472 O O . THR B 1 27 ? 11.711 -0.585 12.086 1 40.91 27 THR B O 1
ATOM 1475 N N . VAL B 1 28 ? 12.25 0.91 10.594 1 46.69 28 VAL B N 1
ATOM 1476 C CA . VAL B 1 28 ? 11.734 0.068 9.523 1 46.69 28 VAL B CA 1
ATOM 1477 C C . VAL B 1 28 ? 12.477 -1.269 9.516 1 46.69 28 VAL B C 1
ATOM 1479 O O . VAL B 1 28 ? 13.703 -1.303 9.5 1 46.69 28 VAL B O 1
ATOM 1482 N N . THR B 1 29 ? 11.898 -2.162 10.203 1 43.5 29 THR B N 1
ATOM 1483 C CA . THR B 1 29 ? 12.484 -3.488 10.32 1 43.5 29 THR B CA 1
ATOM 1484 C C . THR B 1 29 ? 12.844 -4.047 8.945 1 43.5 29 THR B C 1
ATOM 1486 O O . THR B 1 29 ? 12.055 -3.947 8.008 1 43.5 29 THR B O 1
ATOM 1489 N N . LYS B 1 30 ? 14.133 -4.125 8.742 1 50.41 30 LYS B N 1
ATOM 1490 C CA . LYS B 1 30 ? 14.641 -4.871 7.594 1 50.41 30 LYS B CA 1
ATOM 1491 C C . LYS B 1 30 ? 14.047 -6.277 7.543 1 50.41 30 LYS B C 1
ATOM 1493 O O . LYS B 1 30 ? 14.164 -7.043 8.5 1 50.41 30 LYS B O 1
ATOM 1498 N N . THR B 1 31 ? 13.07 -6.438 6.746 1 55.31 31 THR B N 1
ATOM 1499 C CA . THR B 1 31 ? 12.617 -7.812 6.574 1 55.31 31 THR B CA 1
ATOM 1500 C C . THR B 1 31 ? 13.75 -8.695 6.066 1 55.31 31 THR B C 1
ATOM 1502 O O . THR B 1 31 ? 14.656 -8.219 5.375 1 55.31 31 THR B O 1
ATOM 1505 N N . THR B 1 32 ? 13.82 -9.906 6.633 1 54.75 32 THR B N 1
ATOM 1506 C CA . THR B 1 32 ? 14.828 -10.859 6.168 1 54.75 32 THR B CA 1
ATOM 1507 C C . THR B 1 32 ? 14.547 -11.281 4.73 1 54.75 32 THR B C 1
ATOM 1509 O O . THR B 1 32 ? 13.391 -11.359 4.312 1 54.75 32 THR B O 1
ATOM 1512 N N . LYS B 1 33 ? 15.57 -11.375 3.98 1 60.31 33 LYS B N 1
ATOM 1513 C CA . LYS B 1 33 ? 15.562 -11.781 2.58 1 60.31 33 LYS B CA 1
ATOM 1514 C C . LYS B 1 33 ? 14.766 -13.07 2.391 1 60.31 33 LYS B C 1
ATOM 1516 O O . LYS B 1 33 ? 14.195 -13.305 1.322 1 60.31 33 LYS B O 1
ATOM 1521 N N . ASP B 1 34 ? 14.469 -13.766 3.436 1 63.91 34 ASP B N 1
ATOM 1522 C CA . ASP B 1 34 ? 13.914 -15.102 3.266 1 63.91 34 ASP B CA 1
ATOM 1523 C C . ASP B 1 34 ? 12.398 -15.102 3.5 1 63.91 34 ASP B C 1
ATOM 1525 O O . ASP B 1 34 ? 11.773 -16.172 3.523 1 63.91 34 ASP B O 1
ATOM 1529 N N . ASP B 1 35 ? 11.914 -14.055 3.498 1 81.5 35 ASP B N 1
ATOM 1530 C CA . ASP B 1 35 ? 10.477 -14 3.723 1 81.5 35 ASP B CA 1
ATOM 1531 C C . ASP B 1 35 ? 9.703 -14.219 2.422 1 81.5 35 ASP B C 1
ATOM 1533 O O . ASP B 1 35 ? 9.836 -13.438 1.478 1 81.5 35 ASP B O 1
ATOM 1537 N N . GLU B 1 36 ? 8.992 -15.383 2.289 1 91.5 36 GLU B N 1
ATOM 1538 C CA . GLU B 1 36 ? 8.258 -15.75 1.081 1 91.5 36 GLU B CA 1
ATOM 1539 C C . GLU B 1 36 ? 6.812 -15.273 1.151 1 91.5 36 GLU B C 1
ATOM 1541 O O . GLU B 1 36 ? 5.992 -15.625 0.301 1 91.5 36 GLU B O 1
ATOM 1546 N N . SER B 1 37 ? 6.562 -14.477 2.152 1 95.06 37 SER B N 1
ATOM 1547 C CA . SER B 1 37 ? 5.195 -14.016 2.367 1 95.06 37 SER B CA 1
ATOM 1548 C C . SER B 1 37 ? 4.754 -13.055 1.27 1 95.06 37 SER B C 1
ATOM 1550 O O . SER B 1 37 ? 5.594 -12.469 0.582 1 95.06 37 SER B O 1
ATOM 1552 N N . TRP B 1 38 ? 3.451 -13.031 1.092 1 97.19 38 TRP B N 1
ATOM 1553 C CA . TRP B 1 38 ? 2.834 -12.086 0.173 1 97.19 38 TRP B CA 1
ATOM 1554 C C . TRP B 1 38 ? 2.107 -10.984 0.937 1 97.19 38 TRP B C 1
ATOM 1556 O O . TRP B 1 38 ? 1.359 -11.258 1.877 1 97.19 38 TRP B O 1
ATOM 1566 N N . TRP B 1 39 ? 2.381 -9.773 0.505 1 97.25 39 TRP B N 1
ATOM 1567 C CA . TRP B 1 39 ? 1.865 -8.609 1.21 1 97.25 39 TRP B CA 1
ATOM 1568 C C . TRP B 1 39 ? 0.902 -7.82 0.327 1 97.25 39 TRP B C 1
ATOM 1570 O O . TRP B 1 39 ? 1.187 -7.57 -0.847 1 97.25 39 TRP B O 1
ATOM 1580 N N . ILE B 1 40 ? -0.242 -7.418 0.898 1 98.62 40 ILE B N 1
ATOM 1581 C CA . ILE B 1 40 ? -1.216 -6.617 0.166 1 98.62 40 ILE B CA 1
ATOM 1582 C C . ILE B 1 40 ? -0.813 -5.145 0.215 1 98.62 40 ILE B C 1
ATOM 1584 O O . ILE B 1 40 ? -0.663 -4.57 1.297 1 98.62 40 ILE B O 1
ATOM 1588 N N . ASP B 1 41 ? -0.652 -4.562 -0.967 1 97.44 41 ASP B N 1
ATOM 1589 C CA . ASP B 1 41 ? -0.117 -3.209 -1.059 1 97.44 41 ASP B CA 1
ATOM 1590 C C . ASP B 1 41 ? -0.966 -2.344 -1.988 1 97.44 41 ASP B C 1
ATOM 1592 O O . ASP B 1 41 ? -0.911 -2.498 -3.211 1 97.44 41 ASP B O 1
ATOM 1596 N N . THR B 1 42 ? -1.679 -1.347 -1.434 1 98.31 42 THR B N 1
ATOM 1597 C CA . THR B 1 42 ? -2.508 -0.455 -2.238 1 98.31 42 THR B CA 1
ATOM 1598 C C . THR B 1 42 ? -1.66 0.643 -2.875 1 98.31 42 THR B C 1
ATOM 1600 O O . THR B 1 42 ? -2.141 1.387 -3.732 1 98.31 42 THR B O 1
ATOM 1603 N N . GLY B 1 43 ? -0.387 0.688 -2.531 1 95.38 43 GLY B N 1
ATOM 1604 C CA . GLY B 1 43 ? 0.54 1.624 -3.146 1 95.38 43 GLY B CA 1
ATOM 1605 C C . GLY B 1 43 ? 1.289 1.034 -4.328 1 95.38 43 GLY B C 1
ATOM 1606 O O . GLY B 1 43 ? 1.905 1.765 -5.105 1 95.38 43 GLY B O 1
ATOM 1607 N N . ALA B 1 44 ? 1.271 -0.243 -4.434 1 94.5 44 ALA B N 1
ATOM 1608 C CA . ALA B 1 44 ? 1.939 -0.895 -5.555 1 94.5 44 ALA B CA 1
ATOM 1609 C C . ALA B 1 44 ? 1.07 -0.858 -6.809 1 94.5 44 ALA B C 1
ATOM 1611 O O . ALA B 1 44 ? -0.07 -1.327 -6.793 1 94.5 44 ALA B O 1
ATOM 1612 N N . THR B 1 45 ? 1.655 -0.447 -7.891 1 94.25 45 THR B N 1
ATOM 1613 C CA . THR B 1 45 ? 0.888 -0.35 -9.125 1 94.25 45 THR B CA 1
ATOM 1614 C C . THR B 1 45 ? 0.989 -1.645 -9.93 1 94.25 45 THR B C 1
ATOM 1616 O O . THR B 1 45 ? 0.272 -1.828 -10.914 1 94.25 45 THR B O 1
ATOM 1619 N N . ARG B 1 46 ? 1.865 -2.512 -9.469 1 94.56 46 ARG B N 1
ATOM 1620 C CA . ARG B 1 46 ? 2.055 -3.828 -10.062 1 94.56 46 ARG B CA 1
ATOM 1621 C C . ARG B 1 46 ? 2.197 -4.902 -8.992 1 94.56 46 ARG B C 1
ATOM 1623 O O . ARG B 1 46 ? 2.617 -4.617 -7.871 1 94.56 46 ARG B O 1
ATOM 1630 N N . HIS B 1 47 ? 1.806 -6.121 -9.422 1 97.38 47 HIS B N 1
ATOM 1631 C CA . HIS B 1 47 ? 2.252 -7.258 -8.617 1 97.38 47 HIS B CA 1
ATOM 1632 C C . HIS B 1 47 ? 3.746 -7.5 -8.797 1 97.38 47 HIS B C 1
ATOM 1634 O O . HIS B 1 47 ? 4.27 -7.402 -9.906 1 97.38 47 HIS B O 1
ATOM 1640 N N . VAL B 1 48 ? 4.367 -7.812 -7.699 1 95.25 48 VAL B N 1
ATOM 1641 C CA . VAL B 1 48 ? 5.812 -7.988 -7.773 1 95.25 48 VAL B CA 1
ATOM 1642 C C . VAL B 1 48 ? 6.223 -9.227 -6.973 1 95.25 48 VAL B C 1
ATOM 1644 O O . VAL B 1 48 ? 5.711 -9.453 -5.871 1 95.25 48 VAL B O 1
ATOM 1647 N N . CYS B 1 49 ? 7.129 -9.977 -7.512 1 96.81 49 CYS B N 1
ATOM 1648 C CA . CYS B 1 49 ? 7.621 -11.195 -6.891 1 96.81 49 CYS B CA 1
ATOM 1649 C C . CYS B 1 49 ? 9.148 -11.25 -6.926 1 96.81 49 CYS B C 1
ATOM 1651 O O . CYS B 1 49 ? 9.758 -10.938 -7.949 1 96.81 49 CYS B O 1
ATOM 1653 N N . LYS B 1 50 ? 9.688 -11.617 -5.852 1 94.38 50 LYS B N 1
ATOM 1654 C CA . LYS B 1 50 ? 11.141 -11.75 -5.789 1 94.38 50 LYS B CA 1
ATOM 1655 C C . LYS B 1 50 ? 11.562 -13.211 -5.953 1 94.38 50 LYS B C 1
ATOM 1657 O O . LYS B 1 50 ? 12.727 -13.5 -6.242 1 94.38 50 LYS B O 1
ATOM 1662 N N . ASP B 1 51 ? 10.656 -14.148 -5.723 1 94.81 51 ASP B N 1
ATOM 1663 C CA . ASP B 1 51 ? 10.961 -15.578 -5.656 1 94.81 51 ASP B CA 1
ATOM 1664 C C . ASP B 1 51 ? 10.633 -16.266 -6.977 1 94.81 51 ASP B C 1
ATOM 1666 O O . ASP B 1 51 ? 9.461 -16.484 -7.289 1 94.81 51 ASP B O 1
ATOM 1670 N N . ARG B 1 52 ? 11.648 -16.734 -7.582 1 95 52 ARG B N 1
ATOM 1671 C CA . ARG B 1 52 ? 11.445 -17.422 -8.859 1 95 52 ARG B CA 1
ATOM 1672 C C . ARG B 1 52 ? 10.578 -18.656 -8.68 1 95 52 ARG B C 1
ATOM 1674 O O . ARG B 1 52 ? 9.789 -19 -9.562 1 95 52 ARG B O 1
ATOM 1681 N N . GLN B 1 53 ? 10.664 -19.297 -7.555 1 94.94 53 GLN B N 1
ATOM 1682 C CA . GLN B 1 53 ? 9.977 -20.562 -7.328 1 94.94 53 GLN B CA 1
ATOM 1683 C C . GLN B 1 53 ? 8.469 -20.344 -7.195 1 94.94 53 GLN B C 1
ATOM 1685 O O . GLN B 1 53 ? 7.691 -21.281 -7.383 1 94.94 53 GLN B O 1
ATOM 1690 N N . ALA B 1 54 ? 8.094 -19.141 -6.891 1 95.62 54 ALA B N 1
ATOM 1691 C CA . ALA B 1 54 ? 6.672 -18.844 -6.723 1 95.62 54 ALA B CA 1
ATOM 1692 C C . ALA B 1 54 ? 5.988 -18.656 -8.07 1 95.62 54 ALA B C 1
ATOM 1694 O O . ALA B 1 54 ? 4.758 -18.656 -8.164 1 95.62 54 ALA B O 1
ATOM 1695 N N . LEU B 1 55 ? 6.781 -18.5 -9.148 1 97.12 55 LEU B N 1
ATOM 1696 C CA . LEU B 1 55 ? 6.238 -18.234 -10.477 1 97.12 55 LEU B CA 1
ATOM 1697 C C . LEU B 1 55 ? 6 -19.531 -11.25 1 97.12 55 LEU B C 1
ATOM 1699 O O . LEU B 1 55 ? 6.949 -20.25 -11.555 1 97.12 55 LEU B O 1
ATOM 1703 N N . LYS B 1 56 ? 4.82 -19.75 -11.562 1 96.81 56 LYS B N 1
ATOM 1704 C CA . LYS B 1 56 ? 4.453 -20.922 -12.352 1 96.81 56 LYS B CA 1
ATOM 1705 C C . LYS B 1 56 ? 4.945 -20.797 -13.789 1 96.81 56 LYS B C 1
ATOM 1707 O O . LYS B 1 56 ? 5.336 -21.781 -14.414 1 96.81 56 LYS B O 1
ATOM 1712 N N . THR B 1 57 ? 4.801 -19.625 -14.242 1 97.12 57 THR B N 1
ATOM 1713 C CA . THR B 1 57 ? 5.359 -19.266 -15.539 1 97.12 57 THR B CA 1
ATOM 1714 C C . THR B 1 57 ? 6.195 -18 -15.445 1 97.12 57 THR B C 1
ATOM 1716 O O . THR B 1 57 ? 5.984 -17.172 -14.547 1 97.12 57 THR B O 1
ATOM 1719 N N . LEU B 1 58 ? 7.152 -17.938 -16.375 1 96.94 58 LEU B N 1
ATOM 1720 C CA . LEU B 1 58 ? 8 -16.75 -16.422 1 96.94 58 LEU B CA 1
ATOM 1721 C C . LEU B 1 58 ? 8.523 -16.5 -17.828 1 96.94 58 LEU B C 1
ATOM 1723 O O . LEU B 1 58 ? 9.164 -17.375 -18.422 1 96.94 58 LEU B O 1
ATOM 1727 N N . LYS B 1 59 ? 8.125 -15.391 -18.312 1 96.88 59 LYS B N 1
ATOM 1728 C CA . LYS B 1 59 ? 8.789 -14.859 -19.5 1 96.88 59 LYS B CA 1
ATOM 1729 C C . LYS B 1 59 ? 9.938 -13.93 -19.125 1 96.88 59 LYS B C 1
ATOM 1731 O O . LYS B 1 59 ? 9.703 -12.812 -18.656 1 96.88 59 LYS B O 1
ATOM 1736 N N . GLU B 1 60 ? 11.086 -14.359 -19.391 1 95.44 60 GLU B N 1
ATOM 1737 C CA . GLU B 1 60 ? 12.258 -13.578 -19.016 1 95.44 60 GLU B CA 1
ATOM 1738 C C . GLU B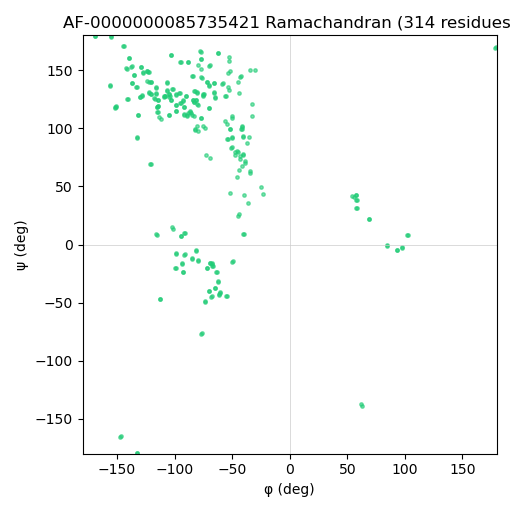 1 60 ? 12.461 -12.391 -19.953 1 95.44 60 GLU B C 1
ATOM 1740 O O . GLU B 1 60 ? 12.18 -12.484 -21.156 1 95.44 60 GLU B O 1
ATOM 1745 N N . LEU B 1 61 ? 12.93 -11.312 -19.25 1 92.25 61 LEU B N 1
ATOM 1746 C CA . LEU B 1 61 ? 13.227 -10.109 -20.031 1 92.25 61 LEU B CA 1
ATOM 1747 C C . LEU B 1 61 ? 14.703 -9.758 -19.938 1 92.25 61 LEU B C 1
ATOM 1749 O O . LEU B 1 61 ? 15.297 -9.797 -18.859 1 92.25 61 LEU B O 1
ATOM 1753 N N . GLN B 1 62 ? 15.391 -9.602 -21 1 85.62 62 GLN B N 1
ATOM 1754 C CA . GLN B 1 62 ? 16.797 -9.203 -21 1 85.62 62 GLN B CA 1
ATOM 1755 C C . GLN B 1 62 ? 16.953 -7.734 -20.641 1 85.62 62 GLN B C 1
ATOM 1757 O O . GLN B 1 62 ? 17.828 -7.383 -19.844 1 85.62 62 GLN B O 1
ATOM 1762 N N . GLU B 1 63 ? 16.219 -6.84 -21.266 1 82.88 63 GLU B N 1
ATOM 1763 C CA . GLU B 1 63 ? 16.188 -5.41 -20.969 1 82.88 63 GLU B CA 1
ATOM 1764 C C . GLU B 1 63 ? 14.781 -4.961 -20.594 1 82.88 63 GLU B C 1
ATOM 1766 O O . GLU B 1 63 ? 14.156 -4.176 -21.297 1 82.88 63 GLU B O 1
ATOM 1771 N N . GLY B 1 64 ? 14.438 -5.469 -19.422 1 76.06 64 GLY B N 1
ATOM 1772 C CA . GLY B 1 64 ? 13.07 -5.148 -19.031 1 76.06 64 GLY B CA 1
ATOM 1773 C C . GLY B 1 64 ? 12.914 -3.727 -18.516 1 76.06 64 GLY B C 1
ATOM 1774 O O . GLY B 1 64 ? 13.906 -3.041 -18.25 1 76.06 64 GLY B O 1
ATOM 1775 N N . PRO B 1 65 ? 11.672 -3.336 -18.453 1 79.12 65 PRO B N 1
ATOM 1776 C CA . PRO B 1 65 ? 11.414 -2.006 -17.891 1 79.12 65 PRO B CA 1
ATOM 1777 C C . PRO B 1 65 ? 11.859 -1.881 -16.438 1 79.12 65 PRO B C 1
ATOM 1779 O O . PRO B 1 65 ? 12.266 -2.871 -15.82 1 79.12 65 PRO B O 1
ATOM 1782 N N . ILE B 1 66 ? 11.906 -0.619 -16.078 1 80.56 66 ILE B N 1
ATOM 1783 C CA . ILE B 1 66 ? 12.352 -0.282 -14.727 1 80.56 66 ILE B CA 1
ATOM 1784 C C . ILE B 1 66 ? 11.141 -0.103 -13.812 1 80.56 66 ILE B C 1
ATOM 1786 O O . ILE B 1 66 ? 10.141 0.496 -14.211 1 80.56 66 ILE B O 1
ATOM 1790 N N . LEU B 1 67 ? 11.273 -0.788 -12.711 1 79.88 67 LEU B N 1
ATOM 1791 C CA . LEU B 1 67 ? 10.305 -0.564 -11.633 1 79.88 67 LEU B CA 1
ATOM 1792 C C . LEU B 1 67 ? 10.711 0.632 -10.781 1 79.88 67 LEU B C 1
ATOM 1794 O O . LEU B 1 67 ? 11.836 0.687 -10.273 1 79.88 67 LEU B O 1
ATOM 1798 N N . TYR B 1 68 ? 9.766 1.6 -10.664 1 77.31 68 TYR B N 1
ATOM 1799 C CA . TYR B 1 68 ? 10.039 2.773 -9.844 1 77.31 68 TYR B CA 1
ATOM 1800 C C . TYR B 1 68 ? 9.539 2.576 -8.422 1 77.31 68 TYR B C 1
ATOM 1802 O O . TYR B 1 68 ? 8.398 2.152 -8.211 1 77.31 68 TYR B O 1
ATOM 1810 N N . MET B 1 69 ? 10.477 2.727 -7.602 1 74.94 69 MET B N 1
ATOM 1811 C CA . MET B 1 69 ? 10.148 2.676 -6.18 1 74.94 69 MET B CA 1
ATOM 1812 C C . MET B 1 69 ? 10.336 4.043 -5.531 1 74.94 69 MET B C 1
ATOM 1814 O O . MET B 1 69 ? 11.461 4.52 -5.387 1 74.94 69 MET B O 1
ATOM 1818 N N . GLY B 1 70 ? 9.328 4.633 -5.23 1 65 70 GLY B N 1
ATOM 1819 C CA . GLY B 1 70 ? 9.523 5.957 -4.652 1 65 70 GLY B CA 1
ATOM 1820 C C . GLY B 1 70 ? 10.18 6.934 -5.605 1 65 70 GLY B C 1
ATOM 1821 O O . GLY B 1 70 ? 9.797 7.031 -6.77 1 65 70 GLY B O 1
ATOM 1822 N N . LYS B 1 71 ? 11.078 7.73 -5.188 1 64.06 71 LYS B N 1
ATOM 1823 C CA . LYS B 1 71 ? 11.695 8.758 -6.02 1 64.06 71 LYS B CA 1
ATOM 1824 C C . LYS B 1 71 ? 12.719 8.156 -6.977 1 64.06 71 LYS B C 1
ATOM 1826 O O . LYS B 1 71 ? 12.531 8.172 -8.195 1 64.06 71 LYS B O 1
ATOM 1831 N N . ASP B 1 72 ? 13.867 7.809 -6.453 1 62.66 72 ASP B N 1
ATOM 1832 C CA . ASP B 1 72 ? 15.008 7.688 -7.355 1 62.66 72 ASP B CA 1
ATOM 1833 C C . ASP B 1 72 ? 15.508 6.242 -7.422 1 62.66 72 ASP B C 1
ATOM 1835 O O . ASP B 1 72 ? 16.406 5.93 -8.195 1 62.66 72 ASP B O 1
ATOM 1839 N N . SER B 1 73 ? 14.695 5.469 -6.801 1 66.62 73 SER B N 1
ATOM 1840 C CA . SER B 1 73 ? 15.211 4.102 -6.828 1 66.62 73 SER B CA 1
ATOM 1841 C C . SER B 1 73 ? 14.43 3.24 -7.816 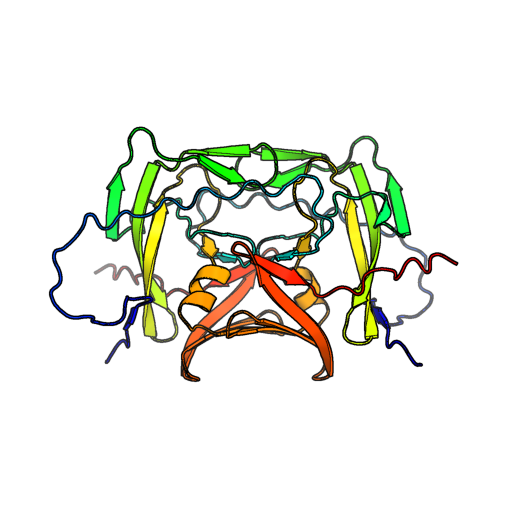1 66.62 73 SER B C 1
ATOM 1843 O O . SER B 1 73 ? 13.211 3.354 -7.926 1 66.62 73 SER B O 1
ATOM 1845 N N . THR B 1 74 ? 15.289 2.68 -8.625 1 77.31 74 THR B N 1
ATOM 1846 C CA . THR B 1 74 ? 14.695 1.816 -9.641 1 77.31 74 THR B CA 1
ATOM 1847 C C . THR B 1 74 ? 15.266 0.403 -9.547 1 77.31 74 THR B C 1
ATOM 1849 O O . THR B 1 74 ? 16.359 0.201 -9.008 1 77.31 74 THR B O 1
ATOM 1852 N N . MET B 1 75 ? 14.469 -0.464 -9.883 1 83.81 75 MET B N 1
ATOM 1853 C CA . MET B 1 75 ? 14.898 -1.854 -10 1 83.81 75 MET B CA 1
ATOM 1854 C C . MET B 1 75 ? 14.516 -2.432 -11.359 1 83.81 75 MET B C 1
ATOM 1856 O O . MET B 1 75 ? 13.477 -2.082 -11.914 1 83.81 75 MET B O 1
ATOM 1860 N N . GLN B 1 76 ? 15.336 -3.322 -11.797 1 87.5 76 GLN B N 1
ATOM 1861 C CA . GLN B 1 76 ? 15.086 -3.92 -13.102 1 87.5 76 GLN B CA 1
ATOM 1862 C C . GLN B 1 76 ? 14.07 -5.059 -13 1 87.5 76 GLN B C 1
ATOM 1864 O O . GLN B 1 76 ? 14.195 -5.93 -12.141 1 87.5 76 GLN B O 1
ATOM 1869 N N . ILE B 1 77 ? 13.102 -4.996 -13.898 1 92.62 77 ILE B N 1
ATOM 1870 C CA . ILE B 1 77 ? 12.188 -6.121 -14.062 1 92.62 77 ILE B CA 1
ATOM 1871 C C . ILE B 1 77 ? 12.844 -7.191 -14.93 1 92.62 77 ILE B C 1
ATOM 1873 O O . ILE B 1 77 ? 13.211 -6.934 -16.078 1 92.62 77 ILE B O 1
ATOM 1877 N N . GLN B 1 78 ? 12.969 -8.328 -14.359 1 96 78 GLN B N 1
ATOM 1878 C CA . GLN B 1 78 ? 13.719 -9.359 -15.07 1 96 78 GLN B CA 1
ATOM 1879 C C . GLN B 1 78 ? 12.773 -10.328 -15.789 1 96 78 GLN B C 1
ATOM 1881 O O . GLN B 1 78 ? 13.211 -11.148 -16.594 1 96 78 GLN B O 1
ATOM 1886 N N . GLY B 1 79 ? 11.508 -10.203 -15.539 1 97 79 GLY B N 1
ATOM 1887 C CA . GLY B 1 79 ? 10.531 -11.047 -16.203 1 97 79 GLY B CA 1
ATOM 1888 C C . GLY B 1 79 ? 9.109 -10.766 -15.766 1 97 79 GLY B C 1
ATOM 1889 O O . GLY B 1 79 ? 8.875 -9.938 -14.891 1 97 79 GLY B O 1
ATOM 1890 N N . ILE B 1 80 ? 8.203 -11.352 -16.484 1 96.81 80 ILE B N 1
ATOM 1891 C CA . ILE B 1 80 ? 6.777 -11.281 -16.203 1 96.81 80 ILE B CA 1
ATOM 1892 C C . ILE B 1 80 ? 6.188 -12.688 -16.172 1 96.81 80 ILE B C 1
ATOM 1894 O O . ILE B 1 80 ? 6.43 -13.484 -17.078 1 96.81 80 ILE B O 1
ATOM 1898 N N . GLY B 1 81 ? 5.477 -12.969 -15.055 1 97.62 81 GLY B N 1
ATOM 1899 C CA . GLY B 1 81 ? 4.984 -14.336 -14.938 1 97.62 81 GLY B CA 1
ATOM 1900 C C . GLY B 1 81 ? 3.652 -14.43 -14.219 1 97.62 81 GLY B C 1
ATOM 1901 O O . GLY B 1 81 ? 2.887 -13.461 -14.188 1 97.62 81 GLY B O 1
ATOM 1902 N N . GLN B 1 82 ? 3.35 -15.648 -13.836 1 98 82 GLN B N 1
ATOM 1903 C CA . GLN B 1 82 ? 2.102 -15.961 -13.148 1 98 82 GLN B CA 1
ATOM 1904 C C . GLN B 1 82 ? 2.367 -16.641 -11.805 1 98 82 GLN B C 1
ATOM 1906 O O . GLN B 1 82 ? 3.271 -17.469 -11.688 1 98 82 GLN B O 1
ATOM 1911 N N . VAL B 1 83 ? 1.591 -16.266 -10.852 1 97.5 83 VAL B N 1
ATOM 1912 C CA . VAL B 1 83 ? 1.648 -16.891 -9.539 1 97.5 83 VAL B CA 1
ATOM 1913 C C . VAL B 1 83 ? 0.288 -17.5 -9.195 1 97.5 83 VAL B C 1
ATOM 1915 O O . VAL B 1 83 ? -0.753 -16.906 -9.508 1 97.5 83 VAL B O 1
ATOM 1918 N N . GLU B 1 84 ? 0.305 -18.609 -8.625 1 96.12 84 GLU B N 1
ATOM 1919 C CA . GLU B 1 84 ? -0.876 -19.25 -8.047 1 96.12 84 GLU B CA 1
ATOM 1920 C C . GLU B 1 84 ? -0.746 -19.375 -6.531 1 96.12 84 GLU B C 1
ATOM 1922 O O . GLU B 1 84 ? 0.087 -20.141 -6.039 1 96.12 84 GLU B O 1
ATOM 1927 N N . LEU B 1 85 ? -1.562 -18.703 -5.863 1 95.88 85 LEU B N 1
ATOM 1928 C CA . LEU B 1 85 ? -1.541 -18.766 -4.406 1 95.88 85 LEU B CA 1
ATOM 1929 C C . LEU B 1 85 ? -2.68 -19.641 -3.885 1 95.88 85 LEU B C 1
ATOM 1931 O O . LEU B 1 85 ? -3.848 -19.391 -4.188 1 95.88 85 LEU B O 1
ATOM 1935 N N . LYS B 1 86 ? -2.332 -20.609 -3.117 1 95.94 86 LYS B N 1
ATOM 1936 C CA . LYS B 1 86 ? -3.336 -21.359 -2.377 1 95.94 86 LYS B CA 1
ATOM 1937 C C . LYS B 1 86 ? -3.656 -20.703 -1.042 1 95.94 86 LYS B C 1
ATOM 1939 O O . LYS B 1 86 ? -2.824 -20.688 -0.13 1 95.94 86 LYS B O 1
ATOM 1944 N N . LEU B 1 87 ? -4.863 -20.25 -0.951 1 96.38 87 LEU B N 1
ATOM 1945 C CA . LEU B 1 87 ? -5.25 -19.5 0.24 1 96.38 87 LEU B CA 1
ATOM 1946 C C . LEU B 1 87 ? -5.758 -20.438 1.33 1 96.38 87 LEU B C 1
ATOM 1948 O O . LE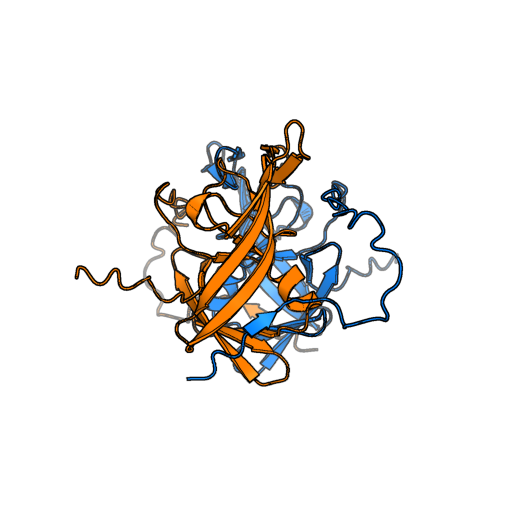U B 1 87 ? -6.195 -21.547 1.039 1 96.38 87 LEU B O 1
ATOM 1952 N N . THR B 1 88 ? -5.691 -19.969 2.533 1 96.69 88 THR B N 1
ATOM 1953 C CA . THR B 1 88 ? -6.145 -20.781 3.65 1 96.69 88 THR B CA 1
ATOM 1954 C C . THR B 1 88 ? -7.66 -20.984 3.602 1 96.69 88 THR B C 1
ATOM 1956 O O . THR B 1 88 ? -8.203 -21.859 4.281 1 96.69 88 THR B O 1
ATOM 1959 N N . SER B 1 89 ? -8.359 -20.188 2.846 1 94.31 89 SER B N 1
ATOM 1960 C CA . SER B 1 89 ? -9.789 -20.375 2.641 1 94.31 89 SER B CA 1
ATOM 1961 C C . SER B 1 89 ? -10.078 -21.625 1.814 1 94.31 89 SER B C 1
ATOM 1963 O O . SER B 1 89 ? -11.227 -22.062 1.734 1 94.31 89 SER B O 1
ATOM 1965 N N . GLY B 1 90 ? -9.047 -22.109 1.173 1 94.75 90 GLY B N 1
ATOM 1966 C CA . GLY B 1 90 ? -9.203 -23.234 0.264 1 94.75 90 GLY B CA 1
ATOM 1967 C C . GLY B 1 90 ? -9.32 -22.812 -1.189 1 94.75 90 GLY B C 1
ATOM 1968 O O . GLY B 1 90 ? -9.312 -23.656 -2.088 1 94.75 90 GLY B O 1
ATOM 1969 N N . LYS B 1 91 ? -9.328 -21.562 -1.436 1 95.5 91 LYS B N 1
ATOM 1970 C CA . LYS B 1 91 ? -9.422 -21.047 -2.799 1 95.5 91 LYS B CA 1
ATOM 1971 C C . LYS B 1 91 ? -8.039 -20.766 -3.371 1 95.5 91 LYS B C 1
ATOM 1973 O O . LYS B 1 91 ? -7.07 -20.594 -2.623 1 95.5 91 LYS B O 1
ATOM 1978 N N . LYS B 1 92 ? -8.016 -20.766 -4.684 1 95.38 92 LYS B N 1
ATOM 1979 C CA . LYS B 1 92 ? -6.797 -20.422 -5.402 1 95.38 92 LYS B CA 1
ATOM 1980 C C . LYS B 1 92 ? -6.895 -19.016 -6.008 1 95.38 92 LYS B C 1
ATOM 1982 O O . LYS B 1 92 ? -7.891 -18.688 -6.648 1 95.38 92 LYS B O 1
ATOM 1987 N N . LEU B 1 93 ? -5.91 -18.281 -5.738 1 96.31 93 LEU B N 1
ATOM 1988 C CA . LEU B 1 93 ? -5.777 -16.969 -6.367 1 96.31 93 LEU B CA 1
ATOM 1989 C C . LEU B 1 93 ? -4.703 -17 -7.449 1 96.31 93 LEU B C 1
ATOM 1991 O O . LEU B 1 93 ? -3.516 -17.141 -7.148 1 96.31 93 LEU B O 1
ATOM 1995 N N . ILE B 1 94 ? -5.105 -16.875 -8.672 1 97 94 ILE B N 1
ATOM 1996 C CA . ILE B 1 94 ? -4.172 -16.812 -9.797 1 97 94 ILE B CA 1
ATOM 1997 C C . ILE B 1 94 ? -3.885 -15.359 -10.148 1 97 94 ILE B C 1
ATOM 1999 O O . ILE B 1 94 ? -4.801 -14.602 -10.484 1 97 94 ILE B O 1
ATOM 2003 N N . ILE B 1 95 ? -2.678 -15 -10.094 1 97.06 95 ILE B N 1
ATOM 2004 C CA . ILE B 1 95 ? -2.244 -13.633 -10.375 1 97.06 95 ILE B CA 1
ATOM 2005 C C . ILE B 1 95 ? -1.385 -13.617 -11.641 1 97.06 95 ILE B C 1
ATOM 2007 O O . ILE B 1 95 ? -0.352 -14.289 -11.703 1 97.06 95 ILE B O 1
ATOM 2011 N N . ASN B 1 96 ? -1.787 -12.844 -12.539 1 97 96 ASN B N 1
ATOM 2012 C CA . ASN B 1 96 ? -1.065 -12.727 -13.797 1 97 96 ASN B CA 1
ATOM 2013 C C . ASN B 1 96 ? -0.234 -11.445 -13.852 1 97 96 ASN B C 1
ATOM 2015 O O . ASN B 1 96 ? -0.432 -10.539 -13.039 1 97 96 ASN B O 1
ATOM 2019 N N . ASP B 1 97 ? 0.688 -11.422 -14.758 1 96.5 97 ASP B N 1
ATOM 2020 C CA . ASP B 1 97 ? 1.51 -10.242 -15.031 1 96.5 97 ASP B CA 1
ATOM 2021 C C . ASP B 1 97 ? 2.25 -9.789 -13.773 1 96.5 97 ASP B C 1
ATOM 2023 O O . ASP B 1 97 ? 2.23 -8.609 -13.43 1 96.5 97 ASP B O 1
ATOM 2027 N N . VAL B 1 98 ? 2.717 -10.789 -13.148 1 97.75 98 VAL B N 1
ATOM 2028 C CA . VAL B 1 98 ? 3.543 -10.516 -11.977 1 97.75 98 VAL B CA 1
ATOM 2029 C C . VAL B 1 98 ? 4.969 -10.18 -12.414 1 97.75 98 VAL B C 1
ATOM 2031 O O . VAL B 1 98 ? 5.594 -10.945 -13.156 1 97.75 98 VAL B O 1
ATOM 2034 N N . TYR B 1 99 ? 5.441 -9.016 -11.984 1 95.94 99 TYR B N 1
ATOM 2035 C CA . TYR B 1 99 ? 6.824 -8.648 -12.289 1 95.94 99 TYR B CA 1
ATOM 2036 C C . TYR B 1 99 ? 7.797 -9.422 -11.406 1 95.94 99 TYR B C 1
ATOM 2038 O O . TYR B 1 99 ? 7.629 -9.484 -10.188 1 95.94 99 TYR B O 1
ATOM 2046 N N . PHE B 1 100 ? 8.727 -10.016 -12.102 1 96.62 100 PHE B N 1
ATOM 2047 C CA . PHE B 1 100 ? 9.812 -10.68 -11.391 1 96.62 100 PHE B CA 1
ATOM 2048 C C . PHE B 1 100 ? 10.969 -9.711 -11.133 1 96.62 100 PHE B C 1
ATOM 2050 O O . PHE B 1 100 ? 11.648 -9.289 -12.07 1 96.62 100 PHE B O 1
ATOM 2057 N N . VAL B 1 101 ? 11.125 -9.391 -9.867 1 93.12 101 VAL B N 1
ATOM 2058 C CA . VAL B 1 101 ? 12.141 -8.453 -9.414 1 93.12 101 VAL B CA 1
ATOM 2059 C C . VAL B 1 101 ? 12.891 -9.039 -8.219 1 93.12 101 VAL B C 1
ATOM 2061 O O . VAL B 1 101 ? 12.594 -8.719 -7.066 1 93.12 101 VAL B O 1
ATOM 2064 N N . PRO B 1 102 ? 13.992 -9.727 -8.484 1 91.75 102 PRO B N 1
ATOM 2065 C CA . PRO B 1 102 ? 14.656 -10.469 -7.41 1 91.75 102 PRO B CA 1
ATOM 2066 C C . PRO B 1 102 ? 15.258 -9.555 -6.344 1 91.75 102 PRO B C 1
ATOM 2068 O O . PRO B 1 102 ? 15.492 -9.992 -5.211 1 91.75 102 PRO B O 1
ATOM 2071 N N . GLN B 1 103 ? 15.453 -8.297 -6.656 1 87.06 103 GLN B N 1
ATOM 2072 C CA . GLN B 1 103 ? 16.141 -7.387 -5.746 1 87.06 103 GLN B CA 1
ATOM 2073 C C . GLN B 1 103 ? 15.18 -6.805 -4.719 1 87.06 103 GLN B C 1
ATOM 2075 O O . GLN B 1 103 ? 15.609 -6.223 -3.719 1 87.06 103 GLN B O 1
ATOM 2080 N N . ILE B 1 104 ? 13.914 -6.984 -4.934 1 87.69 104 ILE B N 1
ATOM 2081 C CA . ILE B 1 104 ? 12.953 -6.402 -4.004 1 87.69 104 ILE B CA 1
ATOM 2082 C C . ILE B 1 104 ? 12.883 -7.246 -2.732 1 87.69 104 ILE B C 1
ATOM 2084 O O . ILE B 1 104 ? 13.227 -8.43 -2.746 1 87.69 104 ILE B O 1
ATOM 2088 N N . ARG B 1 105 ? 12.414 -6.695 -1.674 1 86.56 105 ARG B N 1
ATOM 2089 C CA . ARG B 1 105 ? 12.5 -7.387 -0.394 1 86.56 105 ARG B CA 1
ATOM 2090 C C . ARG B 1 105 ? 11.242 -8.203 -0.125 1 86.56 105 ARG B C 1
ATOM 2092 O O . ARG B 1 105 ? 11.273 -9.172 0.639 1 86.56 105 ARG B O 1
ATOM 2099 N N . LYS B 1 106 ? 10.148 -7.82 -0.753 1 91.88 106 LYS B N 1
ATOM 2100 C CA . LYS B 1 106 ? 8.875 -8.469 -0.437 1 91.88 106 LYS B CA 1
ATOM 2101 C C . LYS B 1 106 ? 8.102 -8.805 -1.707 1 91.88 106 LYS B C 1
ATOM 2103 O O . LYS B 1 106 ? 8.172 -8.07 -2.697 1 91.88 106 LYS B O 1
ATOM 2108 N N . ASN B 1 107 ? 7.406 -9.93 -1.607 1 95.81 107 ASN B N 1
ATOM 2109 C CA . ASN B 1 107 ? 6.379 -10.164 -2.615 1 95.81 107 ASN B CA 1
ATOM 2110 C C . ASN B 1 107 ? 5.148 -9.297 -2.379 1 95.81 107 ASN B C 1
ATOM 2112 O O . ASN B 1 107 ? 4.594 -9.281 -1.278 1 95.81 107 ASN B O 1
ATOM 2116 N N . LEU B 1 108 ? 4.723 -8.602 -3.443 1 96 108 LEU B N 1
ATOM 2117 C CA . LEU B 1 108 ? 3.635 -7.641 -3.293 1 96 108 LEU B CA 1
ATOM 2118 C C . LEU B 1 108 ? 2.459 -8.008 -4.191 1 96 108 LEU B C 1
ATOM 2120 O O . LEU B 1 108 ? 2.641 -8.289 -5.375 1 96 108 LEU B O 1
ATOM 2124 N N . VAL B 1 109 ? 1.292 -8.031 -3.553 1 98.31 109 VAL B N 1
ATOM 2125 C CA . VAL B 1 109 ? 0.048 -8.062 -4.316 1 98.31 109 VAL B CA 1
ATOM 2126 C C . VAL B 1 109 ? -0.541 -6.66 -4.402 1 98.31 109 VAL B C 1
ATOM 2128 O O . VAL B 1 109 ? -0.822 -6.031 -3.381 1 98.31 109 VAL B O 1
ATOM 2131 N N . SER B 1 110 ? -0.687 -6.188 -5.617 1 97.75 110 SER B N 1
ATOM 2132 C CA . SER B 1 110 ? -1.242 -4.852 -5.812 1 97.75 110 SER B CA 1
ATOM 2133 C C . SER B 1 110 ? -2.727 -4.812 -5.465 1 97.75 110 SER B C 1
ATOM 2135 O O . SER B 1 110 ? -3.545 -5.426 -6.152 1 97.75 110 SER B O 1
ATOM 2137 N N . GLY B 1 111 ? -3.092 -4.039 -4.477 1 98.31 111 GLY B N 1
ATOM 2138 C CA . GLY B 1 111 ? -4.496 -3.857 -4.133 1 98.31 111 GLY B CA 1
ATOM 2139 C C . GLY B 1 111 ? -5.293 -3.174 -5.23 1 98.31 111 GLY B C 1
ATOM 2140 O O . GLY B 1 111 ? -6.461 -3.496 -5.445 1 98.31 111 GLY B O 1
ATOM 2141 N N . GLY B 1 112 ? -4.633 -2.207 -5.898 1 97.81 112 GLY B N 1
ATOM 2142 C CA . GLY B 1 112 ? -5.301 -1.515 -6.988 1 97.81 112 GLY B CA 1
ATOM 2143 C C . GLY B 1 112 ? -5.688 -2.434 -8.133 1 97.81 112 GLY B C 1
ATOM 2144 O O . GLY B 1 112 ? -6.805 -2.354 -8.648 1 97.81 112 GLY B O 1
ATOM 2145 N N . ILE B 1 113 ? -4.773 -3.324 -8.469 1 97.12 113 ILE B N 1
ATOM 2146 C CA . ILE B 1 113 ? -5.055 -4.246 -9.57 1 97.12 113 ILE B CA 1
ATOM 2147 C C . ILE B 1 113 ? -6.164 -5.211 -9.156 1 97.12 113 ILE B C 1
ATOM 2149 O O . ILE B 1 113 ? -7.102 -5.453 -9.922 1 97.12 113 ILE B O 1
ATOM 2153 N N . LEU B 1 114 ? -6.121 -5.789 -7.934 1 97.94 114 LEU B N 1
ATOM 2154 C CA . LEU B 1 114 ? -7.195 -6.652 -7.465 1 97.94 114 LEU B CA 1
ATOM 2155 C C . LEU B 1 114 ? -8.547 -5.941 -7.543 1 97.94 114 LEU B C 1
ATOM 2157 O O . LEU B 1 114 ? -9.531 -6.523 -8 1 97.94 114 LEU B O 1
ATOM 2161 N N . ASN B 1 115 ? -8.5 -4.711 -7.094 1 98.19 115 ASN B N 1
ATOM 2162 C CA . ASN B 1 115 ? -9.734 -3.934 -7.109 1 98.19 115 ASN B CA 1
ATOM 2163 C C . ASN B 1 115 ? -10.281 -3.77 -8.523 1 98.19 115 ASN B C 1
ATOM 2165 O O . ASN B 1 115 ? -11.484 -3.912 -8.75 1 98.19 115 ASN B O 1
ATOM 2169 N N . ASN B 1 116 ? -9.414 -3.523 -9.453 1 96 116 ASN B N 1
ATOM 2170 C CA . ASN B 1 116 ? -9.805 -3.352 -10.844 1 96 116 ASN B CA 1
ATOM 2171 C C . ASN B 1 116 ? -10.414 -4.629 -11.422 1 96 116 ASN B C 1
ATOM 2173 O O . ASN B 1 116 ? -11.234 -4.574 -12.336 1 96 116 ASN B O 1
ATOM 2177 N N . PHE B 1 117 ? -10.055 -5.715 -10.82 1 96.19 117 PHE B N 1
ATOM 2178 C CA . PHE B 1 117 ? -10.57 -6.996 -11.289 1 96.19 117 PHE B CA 1
ATOM 2179 C C . PHE B 1 117 ? -11.812 -7.395 -10.508 1 96.19 117 PHE B C 1
ATOM 2181 O O . PHE B 1 117 ? -12.25 -8.547 -10.57 1 96.19 117 PHE B O 1
ATOM 2188 N N . GLY B 1 118 ? -12.305 -6.539 -9.688 1 97.44 118 GLY B N 1
ATOM 2189 C CA . GLY B 1 118 ? -13.609 -6.742 -9.078 1 97.44 118 GLY B CA 1
ATOM 2190 C C . GLY B 1 118 ? -13.523 -7.215 -7.641 1 97.44 118 GLY B C 1
ATOM 2191 O O . GLY B 1 118 ? -14.555 -7.496 -7.016 1 97.44 118 GLY B O 1
ATOM 2192 N N . PHE B 1 119 ? -12.344 -7.223 -7.059 1 98.44 119 PHE B N 1
ATOM 2193 C CA . PHE B 1 119 ? -12.211 -7.633 -5.664 1 98.44 119 PHE B CA 1
ATOM 2194 C C . PHE B 1 119 ? -12.484 -6.465 -4.727 1 98.44 119 PHE B C 1
ATOM 2196 O O . PHE B 1 119 ? -12.164 -5.316 -5.039 1 98.44 119 PHE B O 1
ATOM 2203 N N . LYS B 1 120 ? -13.062 -6.812 -3.674 1 98.75 120 LYS B N 1
ATOM 2204 C CA . LYS B 1 120 ? -13.18 -5.895 -2.545 1 98.75 120 LYS B CA 1
ATOM 2205 C C . LYS B 1 120 ? -12.117 -6.184 -1.491 1 98.75 120 LYS B C 1
ATOM 2207 O O . LYS B 1 120 ? -11.922 -7.336 -1.099 1 98.75 120 LYS B O 1
ATOM 2212 N N . LEU B 1 121 ? -11.398 -5.191 -1.079 1 98.94 121 LEU B N 1
ATOM 2213 C CA . LEU B 1 121 ? -10.414 -5.27 -0.003 1 98.94 121 LEU B CA 1
ATOM 2214 C C . LEU B 1 121 ? -10.914 -4.543 1.24 1 98.94 121 LEU B C 1
ATOM 2216 O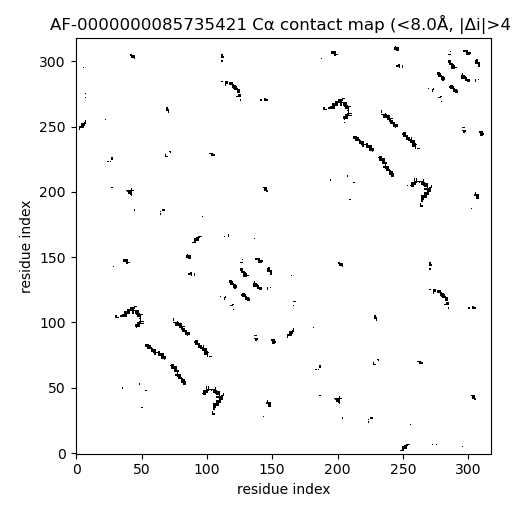 O . LEU B 1 121 ? -11.312 -3.377 1.164 1 98.94 121 LEU B O 1
ATOM 2220 N N . SER B 1 122 ? -10.891 -5.238 2.352 1 98.88 122 SER B N 1
ATOM 2221 C CA . SER B 1 122 ? -11.312 -4.629 3.607 1 98.88 122 SER B CA 1
ATOM 2222 C C . SER B 1 122 ? -10.273 -4.859 4.707 1 98.88 122 SER B C 1
ATOM 2224 O O . SER B 1 122 ? -9.867 -5.992 4.949 1 98.88 122 SER B O 1
ATOM 2226 N N . PHE B 1 123 ? -9.867 -3.801 5.32 1 98.88 123 PHE B N 1
ATOM 2227 C CA . PHE B 1 123 ? -8.93 -3.826 6.441 1 98.88 123 PHE B CA 1
ATOM 2228 C C . PHE B 1 123 ? -9.602 -3.324 7.715 1 98.88 123 PHE B C 1
ATOM 2230 O O . PHE B 1 123 ? -10.055 -2.178 7.773 1 98.88 123 PHE B O 1
ATOM 2237 N N . GLU B 1 124 ? -9.68 -4.137 8.672 1 98.5 124 GLU B N 1
ATOM 2238 C CA . GLU B 1 124 ? -10.305 -3.777 9.938 1 98.5 124 GLU B CA 1
ATOM 2239 C C . GLU B 1 124 ? -9.773 -4.648 11.078 1 98.5 124 GLU B C 1
ATOM 2241 O O . GLU B 1 124 ? -9.602 -5.859 10.906 1 98.5 124 GLU B O 1
ATOM 2246 N N . ALA B 1 125 ? -9.5 -4.035 12.211 1 97.88 125 ALA B N 1
ATOM 2247 C CA . ALA B 1 125 ? -9.109 -4.766 13.414 1 97.88 125 ALA B CA 1
ATOM 2248 C C . ALA B 1 125 ? -7.918 -5.676 13.148 1 97.88 125 ALA B C 1
ATOM 2250 O O . ALA B 1 125 ? -7.941 -6.859 13.5 1 97.88 125 ALA B O 1
ATOM 2251 N N . ASN B 1 126 ? -6.973 -5.184 12.406 1 97.75 126 ASN B N 1
ATOM 2252 C CA . ASN B 1 126 ? -5.707 -5.84 12.109 1 97.75 126 ASN B CA 1
ATOM 2253 C C . ASN B 1 126 ? -5.906 -7.066 11.219 1 97.75 126 ASN B C 1
ATOM 2255 O O . ASN B 1 126 ? -5.094 -7.992 11.234 1 97.75 126 ASN B O 1
ATOM 2259 N N . LYS B 1 127 ? -7.055 -7.039 10.516 1 98.62 127 LYS B N 1
ATOM 2260 C CA . LYS B 1 127 ? -7.367 -8.109 9.578 1 98.62 127 LYS B CA 1
ATOM 2261 C C . LYS B 1 127 ? -7.629 -7.555 8.18 1 98.62 127 LYS B C 1
ATOM 2263 O O . LYS B 1 127 ? -8.109 -6.43 8.031 1 98.62 127 LYS B O 1
ATOM 2268 N N . PHE B 1 128 ? -7.297 -8.352 7.273 1 98.62 128 PHE B N 1
ATOM 2269 C CA . PHE B 1 128 ? -7.578 -8.109 5.863 1 98.62 128 PHE B CA 1
ATOM 2270 C C . PHE B 1 128 ? -8.523 -9.172 5.312 1 98.62 128 PHE B C 1
ATOM 2272 O O . PHE B 1 128 ?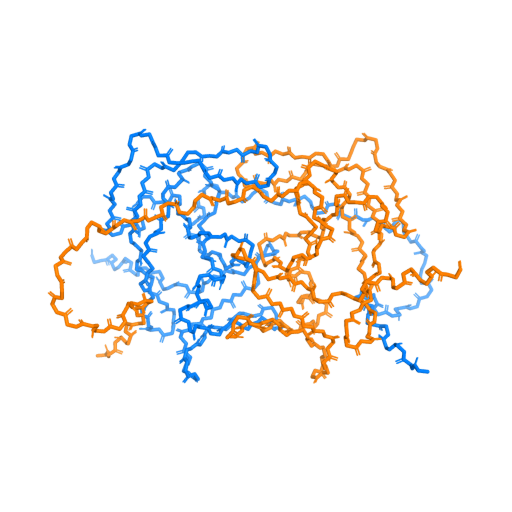 -8.32 -10.367 5.539 1 98.62 128 PHE B O 1
ATOM 2279 N N . ILE B 1 129 ? -9.57 -8.734 4.652 1 98.88 129 ILE B N 1
ATOM 2280 C CA . ILE B 1 129 ? -10.508 -9.648 4.008 1 98.88 129 ILE B CA 1
ATOM 2281 C C . ILE B 1 129 ? -10.594 -9.32 2.518 1 98.88 129 ILE B C 1
ATOM 2283 O O . ILE B 1 129 ? -10.766 -8.164 2.137 1 98.88 129 ILE B O 1
ATOM 2287 N N . LEU B 1 130 ? -10.469 -10.336 1.736 1 98.81 130 LEU B N 1
ATOM 2288 C CA . LEU B 1 130 ? -10.617 -10.266 0.287 1 98.81 130 LEU B CA 1
ATOM 2289 C C . LEU B 1 130 ? -11.906 -10.953 -0.153 1 98.81 130 LEU B C 1
ATOM 2291 O O . LEU B 1 130 ? -12.18 -12.094 0.247 1 98.81 130 LEU B O 1
ATOM 2295 N N . SER B 1 131 ? -12.711 -10.281 -0.92 1 98.62 131 SER B N 1
ATOM 2296 C CA . SER B 1 131 ? -13.938 -10.867 -1.455 1 98.62 131 SER B CA 1
ATOM 2297 C C . SER B 1 131 ? -14.164 -10.445 -2.902 1 98.62 131 SER B C 1
ATOM 2299 O O . SER B 1 131 ? -13.562 -9.484 -3.375 1 98.62 131 SER B O 1
ATOM 2301 N N . LYS B 1 132 ? -14.938 -11.164 -3.564 1 97.81 132 LYS B N 1
ATOM 2302 C CA . LYS B 1 132 ? -15.383 -10.859 -4.922 1 97.81 132 LYS B CA 1
ATOM 2303 C C . LYS B 1 132 ?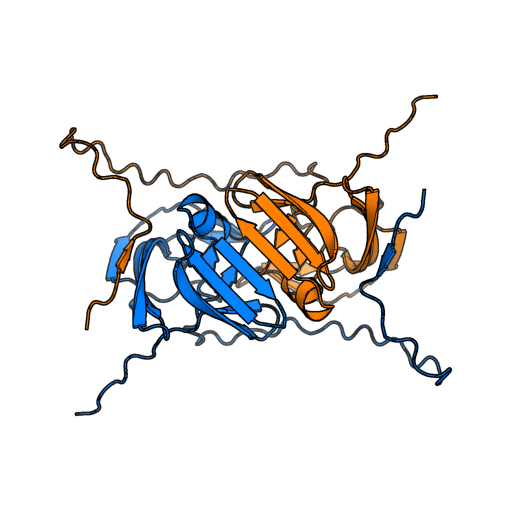 -16.859 -11.211 -5.113 1 97.81 132 LYS B C 1
ATOM 2305 O O . LYS B 1 132 ? -17.266 -12.344 -4.844 1 97.81 132 LYS B O 1
ATOM 2310 N N . GLY B 1 133 ? -17.641 -10.203 -5.555 1 96 133 GLY B N 1
ATOM 2311 C CA . GLY B 1 133 ? -19.062 -10.438 -5.73 1 96 133 GLY B CA 1
ATOM 2312 C C . GLY B 1 133 ? -19.75 -10.891 -4.461 1 96 133 GLY B C 1
ATOM 2313 O O . GLY B 1 133 ? -20.594 -11.797 -4.492 1 96 133 GLY B O 1
ATOM 2314 N N . GLY B 1 134 ? -19.234 -10.422 -3.395 1 96.12 134 GLY B N 1
ATOM 2315 C CA . GLY B 1 134 ? -19.844 -10.758 -2.117 1 96.12 134 GLY B CA 1
ATOM 2316 C C . GLY B 1 134 ? -19.375 -12.086 -1.556 1 96.12 134 GLY B C 1
ATOM 2317 O O . GLY B 1 134 ? -19.75 -12.461 -0.44 1 96.12 134 GLY B O 1
ATOM 2318 N N . VAL B 1 135 ? -18.516 -12.727 -2.305 1 97.38 135 VAL B N 1
ATOM 2319 C CA . VAL B 1 135 ? -18.047 -14.039 -1.879 1 97.38 135 VAL B CA 1
ATOM 2320 C C . VAL B 1 135 ? -16.641 -13.906 -1.277 1 97.38 135 VAL B C 1
ATOM 2322 O O . VAL B 1 135 ? -15.766 -13.266 -1.856 1 97.38 135 VAL B O 1
ATOM 2325 N N . PHE B 1 136 ? -16.5 -14.555 -0.141 1 98.38 136 PHE B N 1
ATOM 2326 C CA . PHE B 1 136 ? -15.219 -14.586 0.55 1 98.38 136 PHE B CA 1
ATOM 2327 C C . PHE B 1 136 ? -14.18 -15.344 -0.27 1 98.38 136 PHE B C 1
ATOM 2329 O O . PHE B 1 136 ? -14.43 -16.469 -0.715 1 98.38 136 PHE B O 1
ATOM 2336 N N . VAL B 1 137 ? -13.008 -14.695 -0.415 1 98.25 137 VAL B N 1
ATOM 2337 C CA . VAL B 1 137 ? -11.938 -15.305 -1.197 1 98.25 137 VAL B CA 1
ATOM 2338 C C . VAL B 1 137 ? -10.766 -15.672 -0.281 1 98.25 137 VAL B C 1
ATOM 2340 O O . VAL B 1 137 ? -10.25 -16.781 -0.338 1 98.25 137 VAL B O 1
ATOM 2343 N N . GLY B 1 138 ? -10.383 -14.727 0.567 1 98.31 138 GLY B N 1
ATOM 2344 C CA . GLY B 1 138 ? -9.25 -14.953 1.447 1 98.31 138 GLY B CA 1
ATOM 2345 C C . GLY B 1 138 ? -9.102 -13.891 2.52 1 98.31 138 GLY B C 1
ATOM 2346 O O . GLY B 1 138 ? -9.938 -12.992 2.631 1 98.31 138 GLY B O 1
ATOM 2347 N N . GLN B 1 139 ? -8.086 -14.094 3.322 1 98.69 139 GLN B N 1
ATOM 2348 C CA . GLN B 1 139 ? -7.84 -13.172 4.426 1 98.69 139 GLN B CA 1
ATOM 2349 C C . GLN B 1 139 ? -6.344 -12.984 4.668 1 98.69 139 GLN B C 1
ATOM 2351 O O . GLN B 1 139 ? -5.52 -13.656 4.043 1 98.69 139 GLN B O 1
ATOM 2356 N N . GLY B 1 140 ? -6.02 -12.07 5.473 1 98.38 140 GLY B N 1
ATOM 2357 C CA . GLY B 1 140 ? -4.68 -11.781 5.953 1 98.38 140 GLY B CA 1
ATOM 2358 C C . GLY B 1 140 ? -4.66 -11.078 7.293 1 98.38 140 GLY B C 1
ATOM 2359 O O . GLY B 1 140 ? -5.715 -10.82 7.879 1 98.38 140 GLY B O 1
ATOM 2360 N N . PHE B 1 141 ? -3.463 -10.828 7.723 1 98.19 141 PHE B N 1
ATOM 2361 C CA . PHE B 1 141 ? -3.348 -10.234 9.047 1 98.19 141 PHE B CA 1
ATOM 2362 C C . PHE B 1 141 ? -2.227 -9.203 9.086 1 98.19 141 PHE B C 1
ATOM 2364 O O . PHE B 1 141 ? -1.241 -9.328 8.352 1 98.19 141 PHE B O 1
ATOM 2371 N N . TYR B 1 142 ? -2.473 -8.289 9.977 1 97.69 142 TYR B N 1
ATOM 2372 C CA . TYR B 1 142 ? -1.466 -7.262 10.211 1 97.69 142 TYR B CA 1
ATOM 2373 C C . TYR B 1 142 ? -0.195 -7.863 10.797 1 97.69 142 TYR B C 1
ATOM 2375 O O . TYR B 1 142 ? -0.253 -8.641 11.75 1 97.69 142 TYR B O 1
ATOM 2383 N N . CYS B 1 143 ? 0.913 -7.547 10.117 1 95.62 143 CYS B N 1
ATOM 2384 C CA . CYS B 1 143 ? 2.227 -8.031 10.531 1 95.62 143 CYS B CA 1
ATOM 2385 C C . CYS B 1 143 ? 3.32 -7.047 10.125 1 95.62 143 CYS B C 1
ATOM 2387 O O . CYS B 1 143 ? 3.475 -6.738 8.945 1 95.62 143 CYS B O 1
ATOM 2389 N N . ASN B 1 144 ? 4.031 -6.52 11.078 1 90.06 144 ASN B N 1
ATOM 2390 C CA . ASN B 1 144 ? 5.176 -5.648 10.836 1 90.06 144 ASN B CA 1
ATOM 2391 C C . ASN B 1 144 ? 4.789 -4.434 10 1 90.06 144 ASN B C 1
ATOM 2393 O O . ASN B 1 144 ? 5.48 -4.09 9.039 1 90.06 144 ASN B O 1
ATOM 2397 N N . GLY B 1 145 ? 3.66 -3.896 10.219 1 93.69 145 GLY B N 1
ATOM 2398 C CA . GLY B 1 145 ? 3.256 -2.639 9.609 1 93.69 145 GLY B CA 1
ATOM 2399 C C . GLY B 1 145 ? 2.482 -2.82 8.32 1 93.69 145 GLY B C 1
ATOM 2400 O O . GLY B 1 145 ? 1.985 -1.85 7.742 1 93.69 145 GLY B O 1
ATOM 2401 N N . MET B 1 146 ? 2.383 -4.062 7.898 1 96.81 146 MET B N 1
ATOM 2402 C CA . MET B 1 146 ? 1.698 -4.395 6.652 1 96.81 146 MET B CA 1
ATOM 2403 C C . MET B 1 146 ? 0.727 -5.555 6.859 1 96.81 146 MET B C 1
ATOM 2405 O O . MET B 1 146 ? 0.496 -5.98 7.992 1 96.81 146 MET B O 1
ATOM 2409 N N . PHE B 1 147 ? 0.05 -5.961 5.777 1 98.25 147 PHE B N 1
ATOM 2410 C CA . PHE B 1 147 ? -0.889 -7.07 5.875 1 98.25 147 PHE B CA 1
ATOM 2411 C C . PHE B 1 147 ? -0.409 -8.258 5.055 1 98.25 147 PHE B C 1
ATOM 2413 O O . PHE B 1 147 ? -0.224 -8.148 3.84 1 98.25 147 PHE B O 1
ATOM 2420 N N . LYS B 1 148 ? -0.212 -9.328 5.781 1 97.94 148 LYS B N 1
ATOM 2421 C CA . LYS B 1 148 ? 0.257 -10.57 5.176 1 97.94 148 LYS B CA 1
ATOM 2422 C C . LYS B 1 148 ? -0.915 -11.438 4.734 1 97.94 148 LYS B C 1
ATOM 2424 O O . LYS B 1 148 ? -1.834 -11.695 5.516 1 97.94 148 LYS B O 1
ATOM 2429 N N . LEU B 1 149 ? -0.867 -11.836 3.5 1 98.06 149 LEU B N 1
ATOM 2430 C CA . LEU B 1 149 ? -1.896 -12.734 2.979 1 98.06 149 LEU B CA 1
ATOM 2431 C C . LEU B 1 149 ? -1.76 -14.125 3.578 1 98.06 149 LEU B C 1
ATOM 2433 O O . LEU B 1 149 ? -0.65 -14.656 3.689 1 98.06 149 LEU B O 1
ATOM 2437 N N . SER B 1 150 ? -2.879 -14.734 3.959 1 97.94 150 SER B N 1
ATOM 2438 C CA . SER B 1 150 ? -2.857 -16.094 4.496 1 97.94 150 SER B CA 1
ATOM 2439 C C . SER B 1 150 ? -2.826 -17.125 3.377 1 97.94 150 SER B C 1
ATOM 2441 O O . SER B 1 150 ? -3.869 -17.469 2.814 1 97.94 150 SER B O 1
ATOM 2443 N N . VAL B 1 151 ? -1.679 -17.594 3.123 1 96.38 151 VAL B N 1
ATOM 2444 C CA . VAL B 1 151 ? -1.455 -18.594 2.082 1 96.38 151 VAL B CA 1
ATOM 2445 C C . VAL B 1 151 ? -1.176 -19.953 2.721 1 96.38 151 VAL B C 1
ATOM 2447 O O . VAL B 1 151 ? -0.467 -20.031 3.727 1 96.38 151 VAL B O 1
ATOM 2450 N N . ALA B 1 152 ? -1.755 -21.016 2.107 1 91.88 152 ALA B N 1
ATOM 2451 C CA . ALA B 1 152 ? -1.592 -22.375 2.623 1 91.88 152 ALA B CA 1
ATOM 2452 C C . ALA B 1 152 ? -0.223 -22.938 2.258 1 91.88 152 ALA B C 1
ATOM 2454 O O . ALA B 1 152 ? 0.273 -22.719 1.151 1 91.88 152 ALA B O 1
ATOM 2455 N N . ASN B 1 153 ? 0.683 -23.078 3.248 1 75.31 153 ASN B N 1
ATOM 2456 C CA . ASN B 1 153 ? 1.987 -23.688 3.008 1 75.31 153 ASN B CA 1
ATOM 2457 C C . ASN B 1 153 ? 1.854 -25.078 2.408 1 75.31 153 ASN B C 1
ATOM 2459 O O . ASN B 1 153 ? 0.888 -25.797 2.688 1 75.31 153 ASN B O 1
ATOM 2463 N N . LYS B 1 154 ? 2.555 -25.344 1.263 1 57.62 154 LYS B N 1
ATOM 2464 C CA . LYS B 1 154 ? 2.615 -26.703 0.75 1 57.62 154 LYS B CA 1
ATOM 2465 C C . LYS B 1 154 ? 3.023 -27.688 1.845 1 57.62 154 LYS B C 1
ATOM 2467 O O . LYS B 1 154 ? 4.02 -27.469 2.541 1 57.62 154 LYS B O 1
ATOM 2472 N N . VAL B 1 155 ? 2.062 -28.203 2.484 1 44.47 155 VAL B N 1
ATOM 2473 C CA . VAL B 1 155 ? 2.453 -29.312 3.344 1 44.47 155 VAL B CA 1
ATOM 2474 C C . VAL B 1 155 ? 3.393 -30.25 2.584 1 44.47 155 VAL B C 1
ATOM 2476 O O . VAL B 1 155 ? 3.021 -30.797 1.544 1 44.47 155 VAL B O 1
ATOM 2479 N N . VAL B 1 156 ? 4.641 -29.844 2.521 1 40.75 156 VAL B N 1
ATOM 2480 C CA . VAL B 1 156 ? 5.52 -30.906 2.031 1 40.75 156 VAL B CA 1
ATOM 2481 C C . VAL B 1 156 ? 5.281 -32.188 2.828 1 40.75 156 VAL B C 1
ATOM 2483 O O . VAL B 1 156 ? 5.449 -32.219 4.051 1 40.75 156 VAL B O 1
ATOM 2486 N N . ASN B 1 157 ? 4.352 -32.875 2.461 1 36.69 157 ASN B N 1
ATOM 2487 C CA . ASN B 1 157 ? 4.293 -34.25 2.975 1 36.69 157 ASN B CA 1
ATOM 2488 C C . ASN B 1 157 ? 5.641 -34.969 2.854 1 36.69 157 ASN B C 1
ATOM 2490 O O . ASN B 1 157 ? 6.18 -35.094 1.753 1 36.69 157 ASN B O 1
ATOM 2494 N N . SER B 1 158 ? 6.488 -34.625 3.742 1 36.19 158 SER B N 1
ATOM 2495 C CA . SER B 1 158 ? 7.5 -35.688 3.848 1 36.19 158 SER B CA 1
ATOM 2496 C C . SER B 1 158 ? 6.859 -37.062 3.838 1 36.19 158 SER B C 1
ATOM 2498 O O . SER B 1 158 ? 6.168 -37.438 4.785 1 36.19 158 SER B O 1
ATOM 2500 N N . VAL B 1 159 ? 6.469 -37.438 2.633 1 36.38 159 VAL B N 1
ATOM 2501 C CA . VAL B 1 159 ? 6.379 -38.875 2.566 1 36.38 159 VAL B CA 1
ATOM 2502 C C . VAL B 1 159 ? 7.777 -39.5 2.588 1 36.38 159 VAL B C 1
ATOM 2504 O O . VAL B 1 159 ? 8.703 -38.938 1.987 1 36.38 159 VAL B O 1
#

pLDDT: mean 79.83, std 24.88, range [22.36, 98.94]

Foldseek 3Di:
DDPPDDDPDDDPDDPPDPPPPPPVPPDLPQDDLPDQWEFEDQPDPAFEHQDPVQFPDWDFDPQADWDDDPDPDTFGFGTWGWGWFQAPVRAIDIDGRYTHTNPDRHGYDHPVVLVVVAWDWDDDPQKIWIDHPPHTHFIWGHDSNTTTTHTDPPPPPPD/DDPPDDDPDDPPDDPPDPPDPPPVPPDLDQDDLPDQWEFEDQPDPAFEHQDPVQFPDWDFDPQADWDDDPDDDTFGFGTWGWGWFQAPVRAIDIDGRYTHTNPDRHGYDHPVVLVVVAWDWDDDPQKIWIDHPPHTHFIWGHDSNTTTTGTDPPPPPPD

Nearest PDB structures (foldseek):
  6oyc-assembly4_A  TM=6.774E-01  e=1.958E+00  Streptococcus agalactiae 2603V/R
  2joi-assembly1_A  TM=5.059E-01  e=3.863E+00  Thermoplasma acidophilum
  1gth-assembly1_B  TM=2.168E-01  e=9.558E+00  Sus scrofa
  8f5w-assembly2_D  TM=1.844E-01  e=8.065E+00  Sus scrofa
  7ljs-assembly1_B  TM=1.571E-01  e=6.524E+00  Sus scrofa

InterPro domains:
  IPR021109 Aspartic peptidase domain superfamily [G3DSA:2.40.70.10] (26-134)
  IPR054722 Retrovirus-related Pol polyprotein from transposon TNT 1-94-like, beta-barrel domain [PF22936] (38-118)

Secondary structure (DSSP, 8-state):
----EEE-------------------------TT---EEEETT-SS-EE--GGGEEEEEE-SSPPEEEETTTEEEE--EEEEEEEEBTTS-EEEEEEEEE-TTSSSEEEEHHHHHHTTEEEEEETTEEEEEETTEEEEEEEEETTEEEE-B--------/----EEE-------------------------TT---EEEETT-SS-EE--GGGEEEEEE-SSPPEEEETTTEEEE--EEEEEEEEBTTS-EEEEEEEEE-TTSSSEEEEHHHHHHTTEEEEEETTEEEEEETTEEEEEEEEETTEEEE-B--------

Radius of gyration: 20.5 Å; Cα contacts (8 Å, |Δi|>4): 719; chains: 2; bounding box: 41×77×68 Å

Sequence (318 aa):
MWWSTFQEGLPKGEEEEEGPNRTAIQTVTKTTKDDESWWIDTGATRHVCKDRQALKTLKELQEGPILYMGKDSTMQIQGIGQVELKLTSGKKLIINDVYFVPQIRKNLVSGGILNNFGFKLSFEANKFILSKGGVFVGQGFYCNGMFKLSVANKVVNSVMWWSTFQEGLPKGEEEEEGPNRTAIQTVTKTTKDDESWWIDTGATRHVCKDRQALKTLKELQEGPILYMGKDSTMQIQGIGQVELKLTSGKKLIINDVYFVPQIRKNLVSGGILNNFGFKLSFEANKFILSKGGVFVGQGFYCNGMFKLSVANKVVNSV

Organism: Cuscuta europaea (NCBI:txid41803)

Solvent-accessible surface area (backbone atoms only — not comparable to full-atom values): 17493 Å² total; per-residue (Å²): 134,85,56,55,67,47,58,74,66,80,76,86,71,79,87,68,78,81,58,81,80,68,71,68,72,68,70,73,70,77,72,58,80,80,50,85,57,40,28,47,14,26,59,32,72,52,30,33,34,38,54,71,85,58,38,79,40,74,48,76,35,92,84,41,62,67,42,75,46,73,53,86,32,67,43,64,28,44,23,41,23,28,33,70,43,45,24,68,69,56,23,33,44,43,43,68,70,24,31,30,26,65,71,41,52,58,24,33,40,18,41,36,57,44,23,74,60,53,24,32,43,36,35,42,84,54,29,33,41,34,26,42,91,88,37,84,48,38,43,28,33,59,51,94,42,24,34,36,52,44,59,52,72,78,74,71,68,82,118,134,84,54,56,66,49,56,72,64,80,76,86,70,78,87,71,76,82,60,80,81,68,70,67,73,68,68,72,71,77,72,58,83,78,50,82,55,42,29,47,13,26,60,31,71,51,32,33,33,37,54,70,86,58,38,80,39,74,49,75,35,93,83,40,61,70,43,76,48,72,54,85,33,66,43,64,29,43,23,41,21,29,33,70,42,45,23,67,68,56,25,34,45,43,42,68,69,23,31,32,26,67,70,42,52,59,24,34,42,18,41,35,57,43,22,74,62,53,24,32,44,36,36,42,86,56,29,35,40,34,26,44,89,88,36,84,48,38,42,26,33,59,51,94,44,24,33,36,51,43,58,50,71,79,72,73,68,82,118